Protein AF-0000000066263427 (afdb_homodimer)

Sequence (270 aa):
MATRLLCYTVLCLLGARILNSKVIQTPRYLVKGQGQKAKMRCIPEKGHPVVFWYQQNKNNEFKFLINFQNQEVLQQIDMTEKRFSAECPSNSPCSLEIQSSEAGDSALYLCASSLFGTSDYTFGSGTRLLVIGKAMATRLLCYTVLCLLGARILNSKVIQTPRYLVKGQGQKAKMRCIPEKGHPVVFWYQQNKNNEFKFLINFQNQEVLQQIDMTEKRFSAECPSNSPCSLEIQSSEAGDSALYLCASSLFGTSDYTFGSGTRLLVIGKA

Nearest PDB structures (foldseek):
  4p2q-assembly1_E  TM=9.601E-01  e=2.716E-20  Mus musculus
  3qjf-assembly1_B  TM=9.533E-01  e=6.036E-20  Mus musculus
  7z50-assembly2_F  TM=9.382E-01  e=4.750E-14  Mus musculus
  3vxs-assembly1_E  TM=9.298E-01  e=1.253E-13  Homo sapiens
  1kgc-assembly1_E  TM=9.408E-01  e=4.925E-13  Homo sapiens

Structure (mmCIF, N/CA/C/O backbone):
data_AF-0000000066263427-model_v1
#
loop_
_entity.id
_entity.type
_entity.pdbx_description
1 polymer 'T-cell receptor beta chain V region 3H.25'
#
loop_
_atom_site.group_PDB
_atom_site.id
_atom_site.type_symbol
_atom_site.label_atom_id
_atom_site.label_alt_id
_atom_site.label_comp_id
_atom_site.label_asym_id
_atom_site.label_entity_id
_atom_site.label_seq_id
_atom_site.pdbx_PDB_ins_code
_atom_site.Cartn_x
_atom_site.Cartn_y
_atom_site.Cartn_z
_atom_site.occupancy
_atom_site.B_iso_or_equiv
_atom_site.auth_seq_id
_atom_site.auth_comp_id
_atom_site.auth_asym_id
_atom_site.auth_atom_id
_atom_site.pdbx_PDB_model_num
ATOM 1 N N . MET A 1 1 ? -57.5 -20.609 28.016 1 25.31 1 MET A N 1
ATOM 2 C CA . MET A 1 1 ? -56.156 -20.297 28.484 1 25.31 1 MET A CA 1
ATOM 3 C C . MET A 1 1 ? -55.188 -20.156 27.312 1 25.31 1 MET A C 1
ATOM 5 O O . MET A 1 1 ? -54.938 -21.109 26.578 1 25.31 1 MET A O 1
ATOM 9 N N . ALA A 1 2 ? -55.281 -18.984 26.578 1 29.2 2 ALA A N 1
ATOM 10 C CA . ALA A 1 2 ? -54.594 -18.406 25.422 1 29.2 2 ALA A CA 1
ATOM 11 C C . ALA A 1 2 ? -53.094 -18.297 25.656 1 29.2 2 ALA A C 1
ATOM 13 O O . ALA A 1 2 ? -52.656 -17.547 26.531 1 29.2 2 ALA A O 1
ATOM 14 N N . THR A 1 3 ? -52.469 -19.469 25.75 1 34.97 3 THR A N 1
ATOM 15 C CA . THR A 1 3 ? -51.031 -19.5 25.859 1 34.97 3 THR A CA 1
ATOM 16 C C . THR A 1 3 ? -50.375 -18.641 24.781 1 34.97 3 THR A C 1
ATOM 18 O O . THR A 1 3 ? -50.531 -18.922 23.594 1 34.97 3 THR A O 1
ATOM 21 N N . ARG A 1 4 ? -50.469 -17.328 24.953 1 31.59 4 ARG A N 1
ATOM 22 C CA . ARG A 1 4 ? -49.656 -16.359 24.234 1 31.59 4 ARG A CA 1
ATOM 23 C C . ARG A 1 4 ? -48.188 -16.828 24.188 1 31.59 4 ARG A C 1
ATOM 25 O O . ARG A 1 4 ? -47.562 -17 25.219 1 31.59 4 ARG A O 1
ATOM 32 N N . LEU A 1 5 ? -48 -17.953 23.453 1 31.34 5 LEU A N 1
ATOM 33 C CA . LEU A 1 5 ? -46.594 -18.25 23.109 1 31.34 5 LEU A CA 1
ATOM 34 C C . LEU A 1 5 ? -45.844 -16.969 22.766 1 31.34 5 LEU A C 1
ATOM 36 O O . LEU A 1 5 ? -46.188 -16.281 21.797 1 31.34 5 LEU A O 1
ATOM 40 N N . LEU A 1 6 ? -45.5 -16.188 23.812 1 33.03 6 LEU A N 1
ATOM 41 C CA . LEU A 1 6 ? -44.5 -15.133 23.719 1 33.03 6 LEU A CA 1
ATOM 42 C C . LEU A 1 6 ? -43.312 -15.594 22.875 1 33.03 6 LEU A C 1
ATOM 44 O O . LEU A 1 6 ? -42.594 -16.5 23.266 1 33.03 6 LEU A O 1
ATOM 48 N N . CYS A 1 7 ? -43.594 -15.836 21.578 1 33.81 7 CYS A N 1
ATOM 49 C CA . CYS A 1 7 ? -42.438 -15.977 20.703 1 33.81 7 CYS A CA 1
ATOM 50 C C . CYS A 1 7 ? -41.375 -14.93 21.016 1 33.81 7 CYS A C 1
ATOM 52 O O . CYS A 1 7 ? -41.594 -13.734 20.844 1 33.81 7 CYS A O 1
ATOM 54 N N . TYR A 1 8 ? -40.75 -15.125 22.203 1 33.03 8 TYR A N 1
ATOM 55 C CA . TYR A 1 8 ? -39.531 -14.367 22.453 1 33.03 8 TYR A CA 1
ATOM 56 C C . TYR A 1 8 ? -38.688 -14.289 21.188 1 33.03 8 TYR A C 1
ATOM 58 O O . TYR A 1 8 ? -38.188 -15.305 20.703 1 33.03 8 TYR A O 1
ATOM 66 N N . THR A 1 9 ? -39.188 -13.516 20.156 1 36.09 9 THR A N 1
ATOM 67 C CA . THR A 1 9 ? -38.281 -13.109 19.109 1 36.09 9 THR A CA 1
ATOM 68 C C . THR A 1 9 ? -36.875 -12.805 19.672 1 36.09 9 THR A C 1
ATOM 70 O O . THR A 1 9 ? -36.719 -11.875 20.469 1 36.09 9 THR A O 1
ATOM 73 N N . VAL A 1 10 ? -36.25 -13.867 20.203 1 36.12 10 VAL A N 1
ATOM 74 C CA . VAL A 1 10 ? -34.844 -13.656 20.422 1 36.12 10 VAL A CA 1
ATOM 75 C C . VAL A 1 10 ? -34.25 -12.906 19.234 1 36.12 10 VAL A C 1
ATOM 77 O O . VAL A 1 10 ? -34.219 -13.414 18.109 1 36.12 10 VAL A O 1
ATOM 80 N N . LEU A 1 11 ? -34.625 -11.586 19.141 1 34.16 11 LEU A N 1
ATOM 81 C CA . LEU A 1 11 ? -33.781 -10.711 18.328 1 34.16 11 LEU A CA 1
ATOM 82 C C . LEU A 1 11 ? -32.312 -11.055 18.484 1 34.16 11 LEU A C 1
ATOM 84 O O . LEU A 1 11 ? -31.703 -10.758 19.516 1 34.16 11 LEU A O 1
ATOM 88 N N . CYS A 1 12 ? -32.062 -12.414 18.281 1 35.44 12 CYS A N 1
ATOM 89 C CA . CYS A 1 12 ? -30.609 -12.602 18.156 1 35.44 12 CYS A CA 1
ATOM 90 C C . CYS A 1 12 ? -29.984 -11.461 17.359 1 35.44 12 CYS A C 1
ATOM 92 O O . CYS A 1 12 ? -30.234 -11.312 16.172 1 35.44 12 CYS A O 1
ATOM 94 N N . LEU A 1 13 ? -30.094 -10.219 17.922 1 34.34 13 LEU A N 1
ATOM 95 C CA . LEU A 1 13 ? -29.172 -9.203 17.438 1 34.34 13 LEU A CA 1
ATOM 96 C C . LEU A 1 13 ? -27.812 -9.812 17.109 1 34.34 13 LEU A C 1
ATOM 98 O O . LEU A 1 13 ? -27 -10.055 18 1 34.34 13 LEU A O 1
ATOM 102 N N . LEU A 1 14 ? -27.844 -11.078 16.484 1 35.94 14 LEU A N 1
ATOM 103 C CA . LEU A 1 14 ? -26.516 -11.242 15.922 1 35.94 14 LEU A CA 1
ATOM 104 C C . LEU A 1 14 ? -26 -9.914 15.367 1 35.94 14 LEU A C 1
ATOM 106 O O . LEU A 1 14 ? -26.422 -9.492 14.281 1 35.94 14 LEU A O 1
ATOM 110 N N . GLY A 1 15 ? -26.141 -8.844 16.125 1 35.78 15 GLY A N 1
ATOM 111 C CA . GLY A 1 15 ? -25.219 -7.797 15.695 1 35.78 15 GLY A CA 1
ATOM 112 C C . GLY A 1 15 ? -23.953 -8.336 15.078 1 35.78 15 GLY A C 1
ATOM 113 O O . GLY A 1 15 ? -23.141 -8.961 15.766 1 35.78 15 GLY A O 1
ATOM 114 N N . ALA A 1 16 ? -24 -9.133 14.031 1 35.31 16 ALA A N 1
ATOM 115 C CA . ALA A 1 16 ? -22.766 -9.289 13.266 1 35.31 16 ALA A CA 1
ATOM 116 C C . ALA A 1 16 ? -21.844 -8.086 13.438 1 35.31 16 ALA A C 1
ATOM 118 O O . ALA A 1 16 ? -22.203 -6.965 13.062 1 35.31 16 ALA A O 1
ATOM 119 N N . ARG A 1 17 ? -21.297 -7.824 14.594 1 35.59 17 ARG A N 1
ATOM 120 C CA . ARG A 1 17 ? -20.078 -7.039 14.508 1 35.59 17 ARG A CA 1
ATOM 121 C C . ARG A 1 17 ? -19.422 -7.18 13.141 1 35.59 17 ARG A C 1
ATOM 123 O O . ARG A 1 17 ? -18.906 -8.242 12.797 1 35.59 17 ARG A O 1
ATOM 130 N N . ILE A 1 18 ? -20.031 -6.973 12.102 1 39.81 18 ILE A N 1
ATOM 131 C CA . ILE A 1 18 ? -19.188 -6.703 10.93 1 39.81 18 ILE A CA 1
ATOM 132 C C . ILE A 1 18 ? -17.844 -6.172 11.383 1 39.81 18 ILE A C 1
ATOM 134 O O . ILE A 1 18 ? -17.719 -5.016 11.797 1 39.81 18 ILE A O 1
ATOM 138 N N . LEU A 1 19 ? -17.172 -6.695 12.352 1 43.53 19 LEU A N 1
ATOM 139 C CA . LEU A 1 19 ? -15.766 -6.441 12.633 1 43.53 19 LEU A CA 1
ATOM 140 C C . LEU A 1 19 ? -15.016 -6.074 11.359 1 43.53 19 LEU A C 1
ATOM 142 O O . LEU A 1 19 ? -14.609 -6.957 10.602 1 43.53 19 LEU A O 1
ATOM 146 N N . ASN A 1 20 ? -15.586 -5.27 10.555 1 49.28 20 ASN A N 1
ATOM 147 C CA . ASN A 1 20 ? -14.859 -4.789 9.383 1 49.28 20 ASN A CA 1
ATOM 148 C C . ASN A 1 20 ? -13.422 -4.422 9.727 1 49.28 20 ASN A C 1
ATOM 150 O O . ASN A 1 20 ? -13.18 -3.545 10.555 1 49.28 20 ASN A O 1
ATOM 154 N N . SER A 1 21 ? -12.492 -5.367 9.789 1 62.88 21 SER A N 1
ATOM 155 C CA . SER A 1 21 ? -11.062 -5.047 9.812 1 62.88 21 SER A CA 1
ATOM 156 C C . SER A 1 21 ? -10.758 -3.834 8.945 1 62.88 21 SER A C 1
ATOM 158 O O . SER A 1 21 ? -10.797 -3.914 7.719 1 62.88 21 SER A O 1
ATOM 160 N N . LYS A 1 22 ? -10.75 -2.68 9.586 1 84.12 22 LYS A N 1
ATOM 161 C CA . LYS A 1 22 ? -10.562 -1.496 8.75 1 84.12 22 LYS A CA 1
ATOM 162 C C . LYS A 1 22 ? -9.57 -0.526 9.383 1 84.12 22 LYS A C 1
ATOM 164 O O . LYS A 1 22 ? -9.57 -0.347 10.602 1 84.12 22 LYS A O 1
ATOM 169 N N . VAL A 1 23 ? -8.609 -0.16 8.68 1 94.12 23 VAL A N 1
ATOM 170 C CA . VAL A 1 23 ? -7.789 1.012 8.977 1 94.12 23 VAL A CA 1
ATOM 171 C C . VAL A 1 23 ? -8.508 2.275 8.516 1 94.12 23 VAL A C 1
ATOM 173 O O . VAL A 1 23 ? -8.992 2.344 7.379 1 94.12 23 VAL A O 1
ATOM 176 N N . ILE A 1 24 ? -8.633 3.24 9.477 1 94.69 24 ILE A N 1
ATOM 177 C CA . ILE A 1 24 ? -9.258 4.504 9.109 1 94.69 24 ILE A CA 1
ATOM 178 C C . ILE A 1 24 ? -8.203 5.598 9.008 1 94.69 24 ILE A C 1
ATOM 180 O O . ILE A 1 24 ? -7.484 5.871 9.969 1 94.69 24 ILE A O 1
ATOM 184 N N . GLN A 1 25 ? -8.109 6.195 7.848 1 94.94 25 GLN A N 1
ATOM 185 C CA . GLN A 1 25 ? -7.152 7.277 7.625 1 94.94 25 GLN A CA 1
ATOM 186 C C . GLN A 1 25 ? -7.863 8.57 7.227 1 94.94 25 GLN A C 1
ATOM 188 O O . GLN A 1 25 ? -8.75 8.555 6.367 1 94.94 25 GLN A O 1
ATOM 193 N N . THR A 1 26 ? -7.461 9.711 7.949 1 96.56 26 THR A N 1
ATOM 194 C CA . THR A 1 26 ? -8.094 11 7.707 1 96.56 26 THR A CA 1
ATOM 195 C C . THR A 1 26 ? -7.059 12.125 7.691 1 96.56 26 THR A C 1
ATOM 197 O O . THR A 1 26 ? -6.027 12.031 8.359 1 96.56 26 THR A O 1
ATOM 200 N N . PRO A 1 27 ? -7.352 13.258 7.031 1 97.12 27 PRO A N 1
ATOM 201 C CA . PRO A 1 27 ? -8.398 13.375 6.016 1 97.12 27 PRO A CA 1
ATOM 202 C C . PRO A 1 27 ? -8.039 12.672 4.711 1 97.12 27 PRO A C 1
ATOM 204 O O . PRO A 1 27 ? -6.914 12.188 4.555 1 97.12 27 PRO A O 1
ATOM 207 N N . ARG A 1 28 ? -8.953 12.57 3.836 1 93.56 28 ARG A N 1
ATOM 208 C CA . ARG A 1 28 ? -8.703 11.992 2.52 1 93.56 28 ARG A CA 1
ATOM 209 C C . ARG A 1 28 ? -7.922 12.961 1.636 1 93.56 28 ARG A C 1
ATOM 211 O O . ARG A 1 28 ? -7.105 12.547 0.816 1 93.56 28 ARG A O 1
ATOM 218 N N . TYR A 1 29 ? -8.25 14.266 1.803 1 95.38 29 TYR A N 1
ATOM 219 C CA . TYR A 1 29 ? -7.605 15.305 1.013 1 95.38 29 TYR A CA 1
ATOM 220 C C . TYR A 1 29 ? -7.117 16.438 1.903 1 95.38 29 TYR A C 1
ATOM 222 O O . TYR A 1 29 ? -7.809 16.844 2.842 1 95.38 29 TYR A O 1
ATOM 230 N N . LEU A 1 30 ? -5.98 16.938 1.625 1 97.31 30 LEU A N 1
ATOM 231 C CA . LEU A 1 30 ? -5.352 18.047 2.324 1 97.31 30 LEU A CA 1
ATOM 232 C C . LEU A 1 30 ? -4.695 19.016 1.336 1 97.31 30 LEU A C 1
ATOM 234 O O . LEU A 1 30 ? -3.924 18.594 0.471 1 97.31 30 LEU A O 1
ATOM 238 N N . VAL A 1 31 ? -5.023 20.297 1.35 1 97.94 31 VAL A N 1
ATOM 239 C CA . VAL A 1 31 ? -4.363 21.344 0.58 1 97.94 31 VAL A CA 1
ATOM 240 C C . VAL A 1 31 ? -3.652 22.312 1.525 1 97.94 31 VAL A C 1
ATOM 242 O O . VAL A 1 31 ? -4.273 22.875 2.432 1 97.94 31 VAL A O 1
ATOM 245 N N . LYS A 1 32 ? -2.395 22.453 1.329 1 98.44 32 LYS A N 1
ATOM 246 C CA . LYS A 1 32 ? -1.605 23.328 2.186 1 98.44 32 LYS A CA 1
ATOM 247 C C . LYS A 1 32 ? -0.729 24.266 1.354 1 98.44 32 LYS A C 1
ATOM 249 O O . LYS A 1 32 ? -0.322 23.922 0.243 1 98.44 32 LYS A O 1
ATOM 254 N N . GLY A 1 33 ? -0.471 25.438 1.901 1 97.88 33 GLY A N 1
ATOM 255 C CA . GLY A 1 33 ? 0.55 26.312 1.342 1 97.88 33 GLY A CA 1
ATOM 256 C C . GLY A 1 33 ? 1.956 25.922 1.764 1 97.88 33 GLY A C 1
ATOM 257 O O . GLY A 1 33 ? 2.146 25.281 2.797 1 97.88 33 GLY A O 1
ATOM 258 N N . GLN A 1 34 ? 2.908 26.375 0.904 1 97.88 34 GLN A N 1
ATOM 259 C CA . GLN A 1 34 ? 4.297 26.188 1.315 1 97.88 34 GLN A CA 1
ATOM 260 C C . GLN A 1 34 ? 4.551 26.797 2.689 1 97.88 34 GLN A C 1
ATOM 262 O O . GLN A 1 34 ? 4.094 27.906 2.977 1 97.88 34 GLN A O 1
ATOM 267 N N . GLY A 1 35 ? 5.215 25.984 3.553 1 97.69 35 GLY A N 1
ATOM 268 C CA . GLY A 1 35 ? 5.551 26.469 4.883 1 97.69 35 GLY A CA 1
ATOM 269 C C . GLY A 1 35 ? 4.516 26.094 5.93 1 97.69 35 GLY A C 1
ATOM 270 O O . GLY A 1 35 ? 4.785 26.172 7.129 1 97.69 35 GLY A O 1
ATOM 271 N N . GLN A 1 36 ? 3.391 25.719 5.508 1 98.19 36 GLN A N 1
ATOM 272 C CA . GLN A 1 36 ? 2.316 25.391 6.441 1 98.19 36 GLN A CA 1
ATOM 273 C C . GLN A 1 36 ? 2.432 23.938 6.926 1 98.19 36 GLN A C 1
ATOM 275 O O . GLN A 1 36 ? 2.92 23.078 6.199 1 98.19 36 GLN A O 1
ATOM 280 N N . LYS A 1 37 ? 1.9 23.781 8.047 1 98.5 37 LYS A N 1
ATOM 281 C CA . LYS A 1 37 ? 1.894 22.453 8.648 1 98.5 37 LYS A CA 1
ATOM 282 C C . LYS A 1 37 ? 0.825 21.562 8.008 1 98.5 37 LYS A C 1
ATOM 284 O O . LYS A 1 37 ? -0.287 22.016 7.738 1 98.5 37 LYS A O 1
ATOM 289 N N . ALA A 1 38 ? 1.133 20.391 7.805 1 98.75 38 ALA A N 1
ATOM 290 C CA . ALA A 1 38 ? 0.184 19.375 7.352 1 98.75 38 ALA A CA 1
ATOM 291 C C . ALA A 1 38 ? 0.145 18.188 8.312 1 98.75 38 ALA A C 1
ATOM 293 O O . ALA A 1 38 ? 1.191 17.688 8.742 1 98.75 38 ALA A O 1
ATOM 294 N N . LYS A 1 39 ? -1.049 17.734 8.641 1 98.81 39 LYS A N 1
ATOM 295 C CA . LYS A 1 39 ? -1.199 16.641 9.586 1 98.81 39 LYS A CA 1
ATOM 296 C C . LYS A 1 39 ? -2.236 15.633 9.094 1 98.81 39 LYS A C 1
ATOM 298 O O . LYS A 1 39 ? -3.295 16.016 8.594 1 98.81 39 LYS A O 1
ATOM 303 N N . MET A 1 40 ? -1.989 14.375 9.219 1 98.62 40 MET A N 1
ATOM 304 C CA . MET A 1 40 ? -2.9 13.281 8.891 1 98.62 40 MET A CA 1
ATOM 305 C C . MET A 1 40 ? -2.912 12.234 10 1 98.62 40 MET A C 1
ATOM 307 O O . MET A 1 40 ? -1.962 12.133 10.781 1 98.62 40 MET A O 1
ATOM 311 N N . ARG A 1 41 ? -3.979 11.516 10.047 1 98.56 41 ARG A N 1
ATOM 312 C CA . ARG A 1 41 ? -4.207 10.609 11.172 1 98.56 41 ARG A CA 1
ATOM 313 C C . ARG A 1 41 ? -4.562 9.211 10.688 1 98.56 41 ARG A C 1
ATOM 315 O O . ARG A 1 41 ? -5.066 9.047 9.57 1 98.56 41 ARG A O 1
ATOM 322 N N . CYS A 1 42 ? -4.312 8.281 11.539 1 98 42 CYS A N 1
ATOM 323 C CA . CYS A 1 42 ? -4.555 6.875 11.242 1 98 42 CYS A CA 1
ATOM 324 C C . CYS A 1 42 ? -5.02 6.121 12.477 1 98 42 CYS A C 1
ATOM 326 O O . CYS A 1 42 ? -4.367 6.18 13.523 1 98 42 CYS A O 1
ATOM 328 N N . ILE A 1 43 ? -6.148 5.48 12.414 1 97.06 43 ILE A N 1
ATOM 329 C CA . ILE A 1 43 ? -6.602 4.527 13.422 1 97.06 43 ILE A CA 1
ATOM 330 C C . ILE A 1 43 ? -6.375 3.104 12.922 1 97.06 43 ILE A C 1
ATOM 332 O O . ILE A 1 43 ? -7.078 2.633 12.023 1 97.06 43 ILE A O 1
ATOM 336 N N . PRO A 1 44 ? -5.418 2.461 13.484 1 96.19 44 PRO A N 1
ATOM 337 C CA . PRO A 1 44 ? -5.105 1.112 13.008 1 96.19 44 PRO A CA 1
ATOM 338 C C . PRO A 1 44 ? -6.227 0.113 13.289 1 96.19 44 PRO A C 1
ATOM 340 O O . PRO A 1 44 ? -7.137 0.402 14.07 1 96.19 44 PRO A O 1
ATOM 343 N N . GLU A 1 45 ? -6.152 -0.992 12.539 1 93.94 45 GLU A N 1
ATOM 344 C CA . GLU A 1 45 ? -7.07 -2.088 12.836 1 93.94 45 GLU A CA 1
ATOM 345 C C . GLU A 1 45 ? -6.938 -2.537 14.289 1 93.94 45 GLU A C 1
ATOM 347 O O . GLU A 1 45 ? -5.824 -2.652 14.812 1 93.94 45 GLU A O 1
ATOM 352 N N . LYS A 1 46 ? -8.086 -2.787 14.898 1 91.88 46 LYS A N 1
ATOM 353 C CA . LYS A 1 46 ? -8.078 -3.209 16.297 1 91.88 46 LYS A CA 1
ATOM 354 C C . LYS A 1 46 ? -7.195 -4.438 16.5 1 91.88 46 LYS A C 1
ATOM 356 O O . LYS A 1 46 ? -7.293 -5.406 15.742 1 91.88 46 LYS A O 1
ATOM 361 N N . GLY A 1 47 ? -6.379 -4.363 17.516 1 90.88 47 GLY A N 1
ATOM 362 C CA . GLY A 1 47 ? -5.527 -5.488 17.859 1 90.88 47 GLY A CA 1
ATOM 363 C C . GLY A 1 47 ? -4.203 -5.488 17.125 1 90.88 47 GLY A C 1
ATOM 364 O O . GLY A 1 47 ? -3.305 -6.27 17.453 1 90.88 47 GLY A O 1
ATOM 365 N N . HIS A 1 48 ? -4.035 -4.695 16.141 1 94.38 48 HIS A N 1
ATOM 366 C CA . HIS A 1 48 ? -2.771 -4.617 15.422 1 94.38 48 HIS A CA 1
ATOM 367 C C . HIS A 1 48 ? -1.751 -3.781 16.188 1 94.38 48 HIS A C 1
ATOM 369 O O . HIS A 1 48 ? -1.952 -2.582 16.391 1 94.38 48 HIS A O 1
ATOM 375 N N . PRO A 1 49 ? -0.654 -4.336 16.562 1 94.56 49 PRO A N 1
ATOM 376 C CA . PRO A 1 49 ? 0.33 -3.576 17.328 1 94.56 49 PRO A CA 1
ATOM 377 C C . PRO A 1 49 ? 1.319 -2.818 16.453 1 94.56 49 PRO A C 1
ATOM 379 O O . PRO A 1 49 ? 2.084 -1.986 16.953 1 94.56 49 PRO A O 1
ATOM 382 N N . VAL A 1 50 ? 1.369 -3.113 15.188 1 96.5 50 VAL A N 1
ATOM 383 C CA . VAL A 1 50 ? 2.35 -2.486 14.305 1 96.5 50 VAL A CA 1
ATOM 384 C C . VAL A 1 50 ? 1.642 -1.544 13.336 1 96.5 50 VAL A C 1
ATOM 386 O O . VAL A 1 50 ? 0.611 -1.897 12.758 1 96.5 50 VAL A O 1
ATOM 389 N N . VAL A 1 51 ? 2.172 -0.313 13.172 1 97.56 51 VAL A N 1
ATOM 390 C CA . VAL A 1 51 ? 1.631 0.69 12.258 1 97.56 51 VAL A CA 1
ATOM 391 C C . VAL A 1 51 ? 2.742 1.229 11.359 1 97.56 51 VAL A C 1
ATOM 393 O O . VAL A 1 51 ? 3.857 1.479 11.828 1 97.56 51 VAL A O 1
ATOM 396 N N . PHE A 1 52 ? 2.445 1.422 10.109 1 97.69 52 PHE A N 1
ATOM 397 C CA . PHE A 1 52 ? 3.393 1.919 9.117 1 97.69 52 PHE A CA 1
ATOM 398 C C . PHE A 1 52 ? 2.871 3.191 8.461 1 97.69 52 PHE A C 1
ATOM 400 O O . PHE A 1 52 ? 1.663 3.352 8.273 1 97.69 52 PHE A O 1
ATOM 407 N N . TRP A 1 53 ? 3.797 4.082 8.039 1 98.69 53 TRP A N 1
ATOM 408 C CA . TRP A 1 53 ? 3.498 5.203 7.156 1 98.69 53 TRP A CA 1
ATOM 409 C C . TRP A 1 53 ? 4.344 5.141 5.891 1 98.69 53 TRP A C 1
ATOM 411 O O . TRP A 1 53 ? 5.539 4.84 5.949 1 98.69 53 TRP A O 1
ATOM 421 N N . TYR A 1 54 ? 3.709 5.453 4.832 1 98.31 54 TYR A N 1
ATOM 422 C CA . TYR A 1 54 ? 4.336 5.434 3.516 1 98.31 54 TYR A CA 1
ATOM 423 C C . TYR A 1 54 ? 4.043 6.719 2.752 1 98.31 54 TYR A C 1
ATOM 425 O O . TYR A 1 54 ? 3.008 7.352 2.965 1 98.31 54 TYR A O 1
ATOM 433 N N . GLN A 1 55 ? 4.941 7.086 1.849 1 98.56 55 GLN A N 1
ATOM 434 C CA . GLN A 1 55 ? 4.773 8.203 0.921 1 98.56 55 GLN A CA 1
ATOM 435 C C . GLN A 1 55 ? 4.902 7.734 -0.526 1 98.56 55 GLN A C 1
ATOM 437 O O . GLN A 1 55 ? 5.867 7.055 -0.882 1 98.56 55 GLN A O 1
ATOM 442 N N . GLN A 1 56 ? 3.926 8.062 -1.332 1 96.81 56 GLN A N 1
ATOM 443 C CA . GLN A 1 56 ? 4.008 7.719 -2.748 1 96.81 56 GLN A CA 1
ATOM 444 C C . GLN A 1 56 ? 4.977 8.641 -3.48 1 96.81 56 GLN A C 1
ATOM 446 O O . GLN A 1 56 ? 4.984 9.852 -3.252 1 96.81 56 GLN A O 1
ATOM 451 N N . ASN A 1 57 ? 5.812 8.109 -4.348 1 95.38 57 ASN A N 1
ATOM 452 C CA . ASN A 1 57 ? 6.703 8.953 -5.141 1 95.38 57 ASN A CA 1
ATOM 453 C C . ASN A 1 57 ? 6.211 9.086 -6.578 1 95.38 57 ASN A C 1
ATOM 455 O O . ASN A 1 57 ? 5.129 8.609 -6.918 1 95.38 57 ASN A O 1
ATOM 459 N N . LYS A 1 58 ? 6.941 9.766 -7.477 1 92.19 58 LYS A N 1
ATOM 460 C CA . LYS A 1 58 ? 6.547 10.086 -8.844 1 92.19 58 LYS A CA 1
ATOM 461 C C . LYS A 1 58 ? 6.457 8.828 -9.703 1 92.19 58 LYS A C 1
ATOM 463 O O . LYS A 1 58 ? 5.816 8.836 -10.758 1 92.19 58 LYS A O 1
ATOM 468 N N . ASN A 1 59 ? 7.145 7.75 -9.258 1 93.31 59 ASN A N 1
ATOM 469 C CA . ASN A 1 59 ? 7.125 6.492 -9.992 1 93.31 59 ASN A CA 1
ATOM 470 C C . ASN A 1 59 ? 6.02 5.566 -9.492 1 93.31 59 ASN A C 1
ATOM 472 O O . ASN A 1 59 ? 6.062 4.359 -9.734 1 93.31 59 ASN A O 1
ATOM 476 N N . ASN A 1 60 ? 5.082 6.098 -8.703 1 92.75 60 ASN A N 1
ATOM 477 C CA . ASN A 1 60 ? 3.939 5.379 -8.156 1 92.75 60 ASN A CA 1
ATOM 478 C C . ASN A 1 60 ? 4.375 4.348 -7.113 1 92.75 60 ASN A C 1
ATOM 480 O O . ASN A 1 60 ? 3.662 3.377 -6.859 1 92.75 60 ASN A O 1
ATOM 484 N N . GLU A 1 61 ? 5.574 4.488 -6.582 1 97.25 61 GLU A N 1
ATOM 485 C CA . GLU A 1 61 ? 6.039 3.609 -5.512 1 97.25 61 GLU A CA 1
ATOM 486 C C . GLU A 1 61 ? 5.664 4.164 -4.141 1 97.25 61 GLU A C 1
ATOM 488 O O . GLU A 1 61 ? 5.492 5.375 -3.98 1 97.25 61 GLU A O 1
ATOM 493 N N . PHE A 1 62 ? 5.531 3.289 -3.215 1 97.75 62 PHE A N 1
ATOM 494 C CA . PHE A 1 62 ? 5.328 3.725 -1.84 1 97.75 62 PHE A CA 1
ATOM 495 C C . PHE A 1 62 ? 6.605 3.566 -1.024 1 97.75 62 PHE A C 1
ATOM 497 O O . PHE A 1 62 ? 6.996 2.447 -0.686 1 97.75 62 PHE A O 1
ATOM 504 N N . LYS A 1 63 ? 7.168 4.719 -0.639 1 98.44 63 LYS A N 1
ATOM 505 C CA . LYS A 1 63 ? 8.398 4.758 0.153 1 98.44 63 LYS A CA 1
ATOM 506 C C . LYS A 1 63 ? 8.086 4.676 1.646 1 98.44 63 LYS A C 1
ATOM 508 O O . LYS A 1 63 ? 7.137 5.301 2.123 1 98.44 63 LYS A O 1
ATOM 513 N N . PHE A 1 64 ? 8.922 3.898 2.285 1 98.31 64 PHE A N 1
ATOM 514 C CA . PHE A 1 64 ? 8.797 3.738 3.729 1 98.31 64 PHE A CA 1
ATOM 515 C C . PHE A 1 64 ? 9.234 5.008 4.453 1 98.31 64 PHE A C 1
ATOM 517 O O . PHE A 1 64 ? 10.258 5.602 4.113 1 98.31 64 PHE A O 1
ATOM 524 N N . LEU A 1 65 ? 8.438 5.422 5.488 1 98.75 65 LEU A N 1
ATOM 525 C CA . LEU A 1 65 ? 8.805 6.582 6.293 1 98.75 65 LEU A CA 1
ATOM 526 C C . LEU A 1 65 ? 9.133 6.176 7.723 1 98.75 65 LEU A C 1
ATOM 528 O O . LEU A 1 65 ? 10.219 6.465 8.227 1 98.75 65 LEU A O 1
ATOM 532 N N . ILE A 1 66 ? 8.242 5.43 8.352 1 98.69 66 ILE A N 1
ATOM 533 C CA . ILE A 1 66 ? 8.359 5.113 9.773 1 98.69 66 ILE A CA 1
ATOM 534 C C . ILE A 1 66 ? 7.391 3.988 10.133 1 98.69 66 ILE A C 1
ATOM 536 O O . ILE A 1 66 ? 6.34 3.84 9.5 1 98.69 66 ILE A O 1
ATOM 540 N N . ASN A 1 67 ? 7.719 3.213 11.094 1 97.56 67 ASN A N 1
ATOM 541 C CA . ASN A 1 67 ? 6.738 2.303 11.68 1 97.56 67 ASN A CA 1
ATOM 542 C C . ASN A 1 67 ? 6.844 2.273 13.203 1 97.56 67 ASN A C 1
ATOM 544 O O . ASN A 1 67 ? 7.871 2.658 13.766 1 97.56 67 ASN A O 1
ATOM 548 N N . PHE A 1 68 ? 5.746 1.904 13.805 1 97.94 68 PHE A N 1
ATOM 549 C CA . PHE A 1 68 ? 5.59 1.789 15.25 1 97.94 68 PHE A CA 1
ATOM 550 C C . PHE A 1 68 ? 5.273 0.352 15.648 1 97.94 68 PHE A C 1
ATOM 552 O O . PHE A 1 68 ? 4.629 -0.379 14.898 1 97.94 68 PHE A O 1
ATOM 559 N N . GLN A 1 69 ? 5.734 -0.047 16.766 1 96.12 69 GLN A N 1
ATOM 560 C CA . GLN A 1 69 ? 5.32 -1.263 17.453 1 96.12 69 GLN A CA 1
ATOM 561 C C . GLN A 1 69 ? 4.922 -0.967 18.891 1 96.12 69 GLN A C 1
ATOM 563 O O . GLN A 1 69 ? 5.727 -0.44 19.672 1 96.12 69 GLN A O 1
ATOM 568 N N . ASN A 1 70 ? 3.701 -1.305 19.234 1 95 70 ASN A N 1
ATOM 569 C CA . ASN A 1 70 ? 3.203 -0.964 20.562 1 95 70 ASN A CA 1
ATOM 570 C C . ASN A 1 70 ? 3.477 0.497 20.906 1 95 70 ASN A C 1
ATOM 572 O O . ASN A 1 70 ? 4.035 0.795 21.969 1 95 70 ASN A O 1
ATOM 576 N N . GLN A 1 71 ? 3.232 1.408 19.938 1 94.75 71 GLN A N 1
ATOM 577 C CA . GLN A 1 71 ? 3.24 2.857 20.094 1 94.75 71 GLN A CA 1
ATOM 578 C C . GLN A 1 71 ? 4.664 3.402 20.125 1 94.75 71 GLN A C 1
ATOM 580 O O . GLN A 1 71 ? 4.875 4.609 20.266 1 94.75 71 GLN A O 1
ATOM 585 N N . GLU A 1 72 ? 5.668 2.512 19.984 1 97.12 72 GLU A N 1
ATOM 586 C CA . GLU A 1 72 ? 7.07 2.928 19.969 1 97.12 72 GLU A CA 1
ATOM 587 C C . GLU A 1 72 ? 7.637 2.848 18.547 1 97.12 72 GLU A C 1
ATOM 589 O O . GLU A 1 72 ? 7.336 1.913 17.797 1 97.12 72 GLU A O 1
ATOM 594 N N . VAL A 1 73 ? 8.523 3.752 18.312 1 97.88 73 VAL A N 1
ATOM 595 C CA . VAL A 1 73 ? 9.141 3.756 17 1 97.88 73 VAL A CA 1
ATOM 596 C C . VAL A 1 73 ? 10.016 2.516 16.828 1 97.88 73 VAL A C 1
ATOM 598 O O . VAL A 1 73 ? 10.852 2.213 17.688 1 97.88 73 VAL A O 1
ATOM 601 N N . LEU A 1 74 ? 9.82 1.81 15.812 1 96.31 74 LEU A N 1
ATOM 602 C CA . LEU A 1 74 ? 10.648 0.651 15.492 1 96.31 74 LEU A CA 1
ATOM 603 C C . LEU A 1 74 ? 11.727 1.018 14.477 1 96.31 74 LEU A C 1
ATOM 605 O O . LEU A 1 74 ? 12.906 0.718 14.68 1 96.31 74 LEU A O 1
ATOM 609 N N . GLN A 1 75 ? 11.43 1.53 13.375 1 97.12 75 GLN A N 1
ATOM 610 C CA . GLN A 1 75 ? 12.312 1.998 12.312 1 97.12 75 GLN A CA 1
ATOM 611 C C . GLN A 1 75 ? 11.797 3.295 11.695 1 97.12 75 GLN A C 1
ATOM 613 O O . GLN A 1 75 ? 10.586 3.525 11.648 1 97.12 75 GLN A O 1
ATOM 618 N N . GLN A 1 76 ? 12.703 4.141 11.266 1 98 76 GLN A N 1
ATOM 619 C CA . GLN A 1 76 ? 12.32 5.367 10.57 1 98 76 GLN A CA 1
ATOM 620 C C . GLN A 1 76 ? 13.461 5.879 9.695 1 98 76 GLN A C 1
ATOM 622 O O . GLN A 1 76 ? 14.633 5.598 9.969 1 98 76 GLN A O 1
ATOM 627 N N . ILE A 1 77 ? 13.094 6.625 8.711 1 97.31 77 ILE A N 1
ATOM 628 C CA . ILE A 1 77 ? 14.094 7.359 7.941 1 97.31 77 ILE A CA 1
ATOM 629 C C . ILE A 1 77 ? 14.547 8.586 8.719 1 97.31 77 ILE A C 1
ATOM 631 O O . ILE A 1 77 ? 14.227 8.734 9.906 1 97.31 77 ILE A O 1
ATOM 635 N N . ASP A 1 78 ? 15.383 9.43 8.094 1 97.06 78 ASP A N 1
ATOM 636 C CA . ASP A 1 78 ? 15.727 10.703 8.719 1 97.06 78 ASP A CA 1
ATOM 637 C C . ASP A 1 78 ? 14.562 11.688 8.641 1 97.06 78 ASP A C 1
ATOM 639 O O . ASP A 1 78 ? 14.492 12.508 7.719 1 97.06 78 ASP A O 1
ATOM 643 N N . MET A 1 79 ? 13.742 11.68 9.586 1 96.69 79 MET A N 1
ATOM 644 C CA . MET A 1 79 ? 12.508 12.453 9.641 1 96.69 79 MET A CA 1
ATOM 645 C C . MET A 1 79 ? 12.805 13.945 9.742 1 96.69 79 MET A C 1
ATOM 647 O O . MET A 1 79 ? 12.062 14.766 9.203 1 96.69 79 MET A O 1
ATOM 651 N N . THR A 1 80 ? 13.844 14.242 10.453 1 95.81 80 THR A N 1
ATOM 652 C CA . THR A 1 80 ? 14.195 15.641 10.648 1 95.81 80 THR A CA 1
ATOM 653 C C . THR A 1 80 ? 14.578 16.297 9.328 1 95.81 80 THR A C 1
ATOM 655 O O . THR A 1 80 ? 14.148 17.406 9.023 1 95.81 80 THR A O 1
ATOM 658 N N . GLU A 1 81 ? 15.383 15.555 8.516 1 95.69 81 GLU A N 1
ATOM 659 C CA . GLU A 1 81 ? 15.797 16.062 7.207 1 95.69 81 GLU A CA 1
ATOM 660 C C . GLU A 1 81 ? 14.586 16.359 6.324 1 95.69 81 GLU A C 1
ATOM 662 O O . GLU A 1 81 ? 14.602 17.312 5.539 1 95.69 81 GLU A O 1
ATOM 667 N N . LYS A 1 82 ? 13.586 15.68 6.547 1 96.75 82 LYS A N 1
ATOM 668 C CA . LYS A 1 82 ? 12.391 15.805 5.723 1 96.75 82 LYS A CA 1
ATOM 669 C C . LYS A 1 82 ? 11.375 16.734 6.367 1 96.75 82 LYS A C 1
ATOM 671 O O . LYS A 1 82 ? 10.32 17.016 5.785 1 96.75 82 LYS A O 1
ATOM 676 N N . ARG A 1 83 ? 11.602 17.141 7.605 1 98.56 83 ARG A N 1
ATOM 677 C CA . ARG A 1 83 ? 10.703 18 8.367 1 98.56 83 ARG A CA 1
ATOM 678 C C . ARG A 1 83 ? 9.461 17.25 8.812 1 98.56 83 ARG A C 1
ATOM 680 O O . ARG A 1 83 ? 8.383 17.828 8.922 1 98.56 83 ARG A O 1
ATOM 687 N N . PHE A 1 84 ? 9.57 15.977 8.922 1 98.75 84 PHE A N 1
ATOM 688 C CA . PHE A 1 84 ? 8.461 15.125 9.328 1 98.75 84 PHE A CA 1
ATOM 689 C C . PHE A 1 84 ? 8.555 14.781 10.805 1 98.75 84 PHE A C 1
ATOM 691 O O . PHE A 1 84 ? 9.648 14.711 11.367 1 98.75 84 PHE A O 1
ATOM 698 N N . SER A 1 85 ? 7.406 14.57 11.43 1 98.5 85 SER A N 1
ATOM 699 C CA . SER A 1 85 ? 7.27 13.945 12.742 1 98.5 85 SER A CA 1
ATOM 700 C C . SER A 1 85 ? 6.062 13.016 12.789 1 98.5 85 SER A C 1
ATOM 702 O O . SER A 1 85 ? 5.105 13.195 12.031 1 98.5 85 SER A O 1
ATOM 704 N N . ALA A 1 86 ? 6.191 12.016 13.578 1 98.62 86 ALA A N 1
ATOM 705 C CA . ALA A 1 86 ? 5.082 11.07 13.703 1 98.62 86 ALA A CA 1
ATOM 706 C C . ALA A 1 86 ? 4.957 10.562 15.141 1 98.62 86 ALA A C 1
ATOM 708 O O . ALA A 1 86 ? 5.949 10.492 15.867 1 98.62 86 ALA A O 1
ATOM 709 N N . GLU A 1 87 ? 3.754 10.242 15.531 1 98.12 87 GLU A N 1
ATOM 710 C CA . GLU A 1 87 ? 3.48 9.688 16.844 1 98.12 87 GLU A CA 1
ATOM 711 C C . GLU A 1 87 ? 2.332 8.68 16.797 1 98.12 87 GLU A C 1
ATOM 713 O O . GLU A 1 87 ? 1.474 8.758 15.922 1 98.12 87 GLU A O 1
ATOM 718 N N . CYS A 1 88 ? 2.338 7.809 17.672 1 98.12 88 CYS A N 1
ATOM 719 C CA . CYS A 1 88 ? 1.277 6.816 17.828 1 98.12 88 CYS A CA 1
ATOM 720 C C . CYS A 1 88 ? 0.966 6.578 19.297 1 98.12 88 CYS A C 1
ATOM 722 O O . CYS A 1 88 ? 1.236 5.5 19.828 1 98.12 88 CYS A O 1
ATOM 724 N N . PRO A 1 89 ? 0.217 7.465 19.875 1 96.25 89 PRO A N 1
ATOM 725 C CA . PRO A 1 89 ? -0.089 7.328 21.297 1 96.25 89 PRO A CA 1
ATOM 726 C C . PRO A 1 89 ? -1.184 6.297 21.562 1 96.25 89 PRO A C 1
ATOM 728 O O . PRO A 1 89 ? -1.928 5.93 20.656 1 96.25 89 PRO A O 1
ATOM 731 N N . SER A 1 90 ? -1.372 5.707 22.734 1 90.19 90 SER A N 1
ATOM 732 C CA . SER A 1 90 ? -2.268 4.617 23.109 1 90.19 90 SER A CA 1
ATOM 733 C C . SER A 1 90 ? -3.729 5.039 22.984 1 90.19 90 SER A C 1
ATOM 735 O O . SER A 1 90 ? -4.582 4.242 22.594 1 90.19 90 SER A O 1
ATOM 737 N N . ASN A 1 91 ? -4.117 6.258 23.281 1 89.75 91 ASN A N 1
ATOM 738 C CA . ASN A 1 91 ? -5.527 6.625 23.375 1 89.75 91 ASN A CA 1
ATOM 739 C C . ASN A 1 91 ? -5.906 7.664 22.328 1 89.75 91 ASN A C 1
ATOM 741 O O . ASN A 1 91 ? -6.863 8.414 22.5 1 89.75 91 ASN A O 1
ATOM 745 N N . SER A 1 92 ? -5.16 7.695 21.375 1 92.5 92 SER A N 1
ATOM 746 C CA . SER A 1 92 ? -5.438 8.625 20.281 1 92.5 92 SER A CA 1
ATOM 747 C C . SER A 1 92 ? -4.953 8.07 18.953 1 92.5 92 SER A C 1
ATOM 749 O O . SER A 1 92 ? -4.125 7.156 18.906 1 92.5 92 SER A O 1
ATOM 751 N N . PRO A 1 93 ? -5.535 8.531 17.828 1 97.44 93 PRO A N 1
ATOM 752 C CA . PRO A 1 93 ? -5.047 8.086 16.516 1 97.44 93 PRO A CA 1
ATOM 753 C C . PRO A 1 93 ? -3.551 8.336 16.328 1 97.44 93 PRO A C 1
ATOM 755 O O . PRO A 1 93 ? -3.008 9.297 16.891 1 97.44 93 PRO A O 1
ATOM 758 N N . CYS A 1 94 ? -2.861 7.461 15.609 1 98.69 94 CYS A N 1
ATOM 759 C CA . CYS A 1 94 ? -1.519 7.77 15.133 1 98.69 94 CYS A CA 1
ATOM 760 C C . CYS A 1 94 ? -1.537 8.969 14.188 1 98.69 94 CYS A C 1
ATOM 762 O O . CYS A 1 94 ? -2.557 9.25 13.555 1 98.69 94 CYS A O 1
ATOM 764 N N . SER A 1 95 ? -0.404 9.633 14.102 1 98.69 95 SER A N 1
ATOM 765 C CA . SER A 1 95 ? -0.395 10.805 13.227 1 98.69 95 SER A CA 1
ATOM 766 C C . SER A 1 95 ? 0.954 10.969 12.539 1 98.69 95 SER A C 1
ATOM 768 O O . SER A 1 95 ? 1.985 10.555 13.07 1 98.69 95 SER A O 1
ATOM 770 N N . LEU A 1 96 ? 0.948 11.477 11.383 1 98.88 96 LEU A N 1
ATOM 771 C CA . LEU A 1 96 ? 2.09 11.969 10.617 1 98.88 96 LEU A CA 1
ATOM 7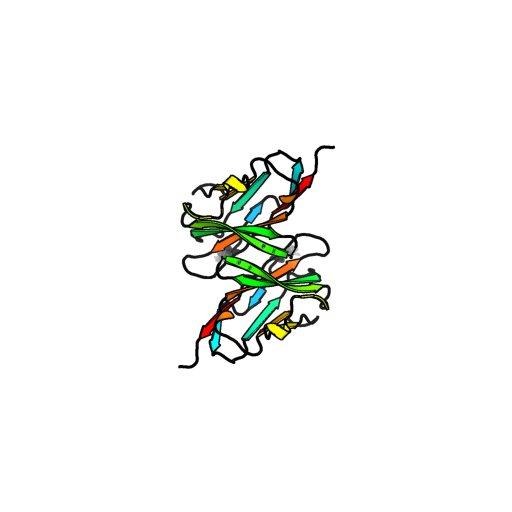72 C C . LEU A 1 96 ? 1.952 13.461 10.336 1 98.88 96 LEU A C 1
ATOM 774 O O . LEU A 1 96 ? 0.905 13.914 9.867 1 98.88 96 LEU A O 1
ATOM 778 N N . GLU A 1 97 ? 2.996 14.195 10.648 1 98.81 97 GLU A N 1
ATOM 779 C CA . GLU A 1 97 ? 2.953 15.648 10.484 1 98.81 97 GLU A CA 1
ATOM 780 C C . GLU A 1 97 ? 4.152 16.156 9.688 1 98.81 97 GLU A C 1
ATOM 782 O O . GLU A 1 97 ? 5.281 15.703 9.906 1 98.81 97 GLU A O 1
ATOM 787 N N . ILE A 1 98 ? 3.932 16.953 8.734 1 98.81 98 ILE A N 1
ATOM 788 C CA . ILE A 1 98 ? 4.953 17.75 8.07 1 98.81 98 ILE A CA 1
ATOM 789 C C . ILE A 1 98 ? 4.977 19.156 8.672 1 98.81 98 ILE A C 1
ATOM 791 O O . ILE A 1 98 ? 3.998 19.906 8.562 1 98.81 98 ILE A O 1
ATOM 795 N N . GLN A 1 99 ? 6.043 19.531 9.281 1 98.44 99 GLN A N 1
ATOM 796 C CA . GLN A 1 99 ? 6.129 20.75 10.078 1 98.44 99 GLN A CA 1
ATOM 797 C C . GLN A 1 99 ? 6.105 21.984 9.195 1 98.44 99 GLN A C 1
ATOM 799 O O . GLN A 1 99 ? 5.555 23.016 9.578 1 98.44 99 GLN A O 1
ATOM 804 N N . SER A 1 100 ? 6.738 21.922 8.047 1 98.19 100 SER A N 1
ATOM 805 C C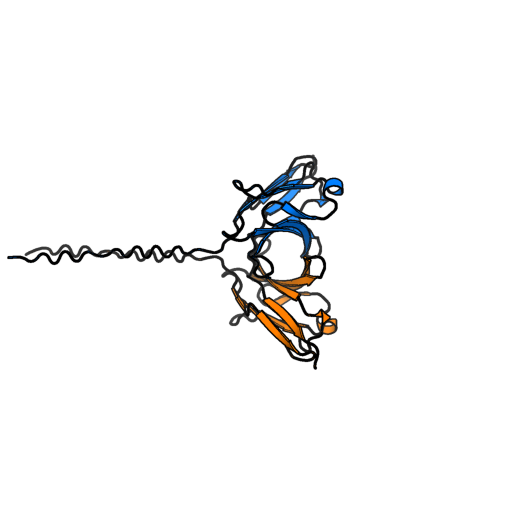A . SER A 1 100 ? 6.797 22.969 7.039 1 98.19 100 SER A CA 1
ATOM 806 C C . SER A 1 100 ? 6.758 22.391 5.629 1 98.19 100 SER A C 1
ATOM 808 O O . SER A 1 100 ? 7.781 21.938 5.109 1 98.19 100 SER A O 1
ATOM 810 N N . SER A 1 101 ? 5.629 22.516 4.992 1 98.31 101 SER A N 1
ATOM 811 C CA . SER A 1 101 ? 5.383 21.828 3.73 1 98.31 101 SER A CA 1
ATOM 812 C C . SER A 1 101 ? 6.18 22.453 2.592 1 98.31 101 SER A C 1
ATOM 814 O O . SER A 1 101 ? 6.301 23.688 2.512 1 98.31 101 SER A O 1
ATOM 816 N N . GLU A 1 102 ? 6.68 21.656 1.723 1 98.06 102 GLU A N 1
ATOM 817 C CA . GLU A 1 102 ? 7.328 22.031 0.471 1 98.06 102 GLU A CA 1
ATOM 818 C C . GLU A 1 102 ? 6.621 21.406 -0.729 1 98.06 102 GLU A C 1
ATOM 820 O O . GLU A 1 102 ? 5.879 20.438 -0.583 1 98.06 102 GLU A O 1
ATOM 825 N N . ALA A 1 103 ? 6.84 21.984 -1.886 1 96.81 103 ALA A N 1
ATOM 826 C CA . ALA A 1 103 ? 6.184 21.516 -3.102 1 96.81 103 ALA A CA 1
ATOM 827 C C . ALA A 1 103 ? 6.391 20.016 -3.295 1 96.81 103 ALA A C 1
ATOM 829 O O . ALA A 1 103 ? 5.473 19.297 -3.703 1 96.81 103 ALA A O 1
ATOM 830 N N . GLY A 1 104 ? 7.598 19.531 -2.959 1 96.38 104 GLY A N 1
ATOM 831 C CA . GLY A 1 104 ? 7.957 18.141 -3.158 1 96.38 104 GLY A CA 1
ATOM 832 C C . GLY A 1 104 ? 7.23 17.188 -2.213 1 96.38 104 GLY A C 1
ATOM 833 O O . GLY A 1 104 ? 7.289 15.969 -2.379 1 96.38 104 GLY A O 1
ATOM 834 N N . ASP A 1 105 ? 6.535 17.766 -1.24 1 98.06 105 ASP A N 1
ATOM 835 C CA . ASP A 1 105 ? 5.785 16.953 -0.282 1 98.06 105 ASP A CA 1
ATOM 836 C C . ASP A 1 105 ? 4.426 16.547 -0.851 1 98.06 105 ASP A C 1
ATOM 838 O O . ASP A 1 105 ? 3.742 15.703 -0.283 1 98.06 105 ASP A O 1
ATOM 842 N N . SER A 1 106 ? 3.955 17.219 -1.996 1 97.44 106 SER A N 1
ATOM 843 C CA . SER A 1 106 ? 2.715 16.797 -2.646 1 97.44 106 SER A CA 1
ATOM 844 C C . SER A 1 106 ? 2.775 15.328 -3.061 1 97.44 106 SER A C 1
ATOM 846 O O . SER A 1 106 ? 3.586 14.953 -3.91 1 97.44 106 SER A O 1
ATOM 848 N N . ALA A 1 107 ? 1.894 14.547 -2.439 1 97.25 107 ALA A N 1
ATOM 849 C CA . ALA A 1 107 ? 1.908 13.102 -2.65 1 97.25 107 ALA A CA 1
ATOM 850 C C . ALA A 1 107 ? 0.706 12.438 -1.984 1 97.25 107 ALA A C 1
ATOM 852 O O . ALA A 1 107 ? -0.05 13.086 -1.261 1 97.25 107 ALA A O 1
ATOM 853 N N . LEU A 1 108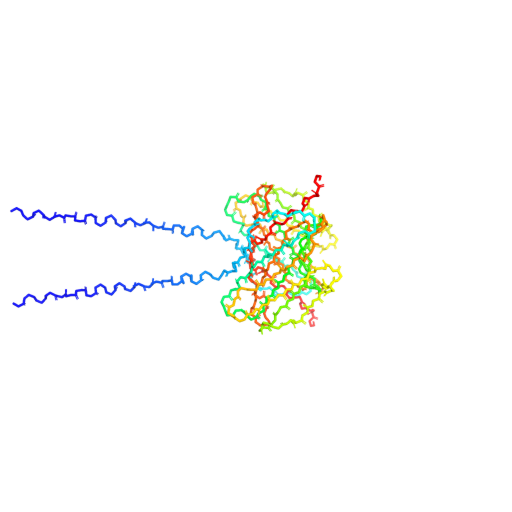 ? 0.517 11.164 -2.273 1 96.69 108 LEU A N 1
ATOM 854 C CA . LEU A 1 108 ? -0.354 10.305 -1.478 1 96.69 108 LEU A CA 1
ATOM 855 C C . LEU A 1 108 ? 0.407 9.695 -0.305 1 96.69 108 LEU A C 1
ATOM 857 O O . LEU A 1 108 ? 1.496 9.148 -0.485 1 96.69 108 LEU A O 1
ATOM 861 N N . TYR A 1 109 ? -0.112 9.828 0.886 1 97.88 109 TYR A N 1
ATOM 862 C CA . TYR A 1 109 ? 0.422 9.211 2.094 1 97.88 109 TYR A CA 1
ATOM 863 C C . TYR A 1 109 ? -0.497 8.102 2.59 1 97.88 109 TYR A C 1
ATOM 865 O O . TYR A 1 109 ? -1.718 8.266 2.625 1 97.88 109 TYR A O 1
ATOM 873 N N . LEU A 1 110 ? 0.129 6.941 2.906 1 97.06 110 LEU A N 1
ATOM 874 C CA . LEU A 1 110 ? -0.625 5.754 3.289 1 97.06 110 LEU A CA 1
ATOM 875 C C . LEU A 1 110 ? -0.177 5.242 4.656 1 97.06 110 LEU A C 1
ATOM 877 O O . LEU A 1 110 ? 1.021 5.188 4.938 1 97.06 110 LEU A O 1
ATOM 881 N N . CYS A 1 111 ? -1.104 4.898 5.504 1 97.44 111 CYS A N 1
ATOM 882 C CA . CYS A 1 111 ? -0.773 4.137 6.703 1 97.44 111 CYS A CA 1
ATOM 883 C C . CYS A 1 111 ? -1.26 2.699 6.586 1 97.44 111 CYS A C 1
ATOM 885 O O . CYS A 1 111 ? -2.117 2.393 5.758 1 97.44 111 CYS A O 1
ATOM 887 N N . ALA A 1 112 ? -0.698 1.788 7.266 1 96.5 112 ALA A N 1
ATOM 888 C CA . ALA A 1 112 ? -1.075 0.379 7.355 1 96.5 112 ALA A CA 1
ATOM 889 C C . ALA A 1 112 ? -0.838 -0.167 8.758 1 96.5 112 ALA A C 1
ATOM 891 O O . ALA A 1 112 ? -0.048 0.392 9.523 1 96.5 112 ALA A O 1
ATOM 892 N N . SER A 1 113 ? -1.56 -1.178 9.125 1 96.38 113 SER A N 1
ATOM 893 C CA . SER A 1 113 ? -1.316 -1.845 10.398 1 96.38 113 SER A CA 1
ATOM 894 C C . SER A 1 113 ? -1.244 -3.357 10.227 1 96.38 113 SER A C 1
ATOM 896 O O . SER A 1 113 ? -1.776 -3.904 9.258 1 96.38 113 SER A O 1
ATOM 898 N N . SER A 1 114 ? -0.571 -4.023 11.141 1 94.19 114 SER A N 1
ATOM 899 C CA . SER A 1 114 ? -0.422 -5.473 11.07 1 94.19 114 SER A CA 1
ATOM 900 C C . SER A 1 114 ? -0.272 -6.086 12.453 1 94.19 114 SER A C 1
ATOM 902 O O . SER A 1 114 ? 0.037 -5.383 13.422 1 94.19 114 SER A O 1
ATOM 904 N N . LEU A 1 115 ? -0.58 -7.398 12.445 1 91.62 115 LEU A N 1
ATOM 905 C CA . LEU A 1 115 ? -0.23 -8.18 13.633 1 91.62 115 LEU A CA 1
ATOM 906 C C . LEU A 1 115 ? 1.28 -8.359 13.734 1 91.62 115 LEU A C 1
ATOM 908 O O . LEU A 1 115 ? 2.004 -8.164 12.758 1 91.62 115 LEU A O 1
ATOM 912 N N . PHE A 1 116 ? 1.683 -8.703 14.844 1 87 116 PHE A N 1
ATOM 913 C CA . PHE A 1 116 ? 3.109 -8.898 15.07 1 87 116 PHE A CA 1
ATOM 914 C C . PHE A 1 116 ? 3.648 -10.039 14.219 1 87 116 PHE A C 1
ATOM 916 O O . PHE A 1 116 ? 3.049 -11.117 14.164 1 87 116 PHE A O 1
ATOM 923 N N . GLY A 1 117 ? 4.711 -9.766 13.648 1 78.19 117 GLY A N 1
ATOM 924 C CA . GLY A 1 117 ? 5.445 -10.836 12.992 1 78.19 117 GLY A CA 1
ATOM 925 C C . GLY A 1 117 ? 4.719 -11.406 11.797 1 78.19 117 GLY A C 1
ATOM 926 O O . GLY A 1 117 ? 5.055 -12.492 11.32 1 78.19 117 GLY A O 1
ATOM 927 N N . THR A 1 118 ? 3.602 -10.883 11.477 1 74.69 118 THR A N 1
ATOM 928 C CA . THR A 1 118 ? 2.889 -11.398 10.312 1 74.69 118 THR A CA 1
ATOM 929 C C . THR A 1 118 ? 2.898 -10.383 9.172 1 74.69 118 THR A C 1
ATOM 931 O O . THR A 1 118 ? 3.32 -9.242 9.359 1 74.69 118 THR A O 1
ATOM 934 N N . SER A 1 119 ? 2.65 -10.883 8.086 1 72.5 119 SER A N 1
ATOM 935 C CA . SER A 1 119 ? 2.5 -10.016 6.918 1 72.5 119 SER A CA 1
ATOM 936 C C . SER A 1 119 ? 1.029 -9.758 6.605 1 72.5 119 SER A C 1
ATOM 938 O O . SER A 1 119 ? 0.663 -9.547 5.449 1 72.5 119 SER A O 1
ATOM 940 N N . ASP A 1 120 ? 0.286 -9.82 7.66 1 82.19 120 ASP A N 1
ATOM 941 C CA . ASP A 1 120 ? -1.134 -9.523 7.504 1 82.19 120 ASP A CA 1
ATOM 942 C C . ASP A 1 120 ? -1.401 -8.023 7.664 1 82.19 120 ASP A C 1
ATOM 944 O O . ASP A 1 120 ? -1.816 -7.574 8.734 1 82.19 120 ASP A O 1
ATOM 948 N N . TYR A 1 121 ? -1.276 -7.336 6.598 1 89.75 121 TYR A N 1
ATOM 949 C CA . TYR A 1 121 ? -1.409 -5.883 6.613 1 89.75 121 TYR A CA 1
ATOM 950 C C . TYR A 1 121 ? -2.844 -5.465 6.32 1 89.75 121 TYR A C 1
ATOM 952 O O . TYR A 1 121 ? -3.525 -6.09 5.504 1 89.75 121 TYR A O 1
ATOM 960 N N . THR A 1 122 ? -3.256 -4.488 6.934 1 92.44 122 THR A N 1
ATOM 961 C CA . THR A 1 122 ? -4.453 -3.73 6.586 1 92.44 122 THR A CA 1
ATOM 962 C C . THR A 1 122 ? -4.098 -2.277 6.281 1 92.44 122 THR A C 1
ATOM 964 O O . THR A 1 122 ? -3.455 -1.604 7.086 1 92.44 122 THR A O 1
ATOM 967 N N . PHE A 1 123 ? -4.555 -1.858 5.133 1 93.12 123 PHE A N 1
ATOM 968 C CA . PHE A 1 123 ? -4.145 -0.537 4.672 1 93.12 123 PHE A CA 1
ATOM 969 C C . PHE A 1 123 ? -5.285 0.465 4.82 1 93.12 123 PHE A C 1
ATOM 971 O O . PHE A 1 123 ? -6.457 0.105 4.684 1 93.12 123 PHE A O 1
ATOM 978 N N . GLY A 1 124 ? -4.977 1.661 5.113 1 93.12 124 GLY A N 1
ATOM 979 C CA . GLY A 1 124 ? -5.926 2.758 5.02 1 93.12 124 GLY A CA 1
ATOM 980 C C . GLY A 1 124 ? -6.18 3.207 3.592 1 93.12 124 GLY A C 1
ATOM 981 O O . GLY A 1 124 ? -5.531 2.727 2.658 1 93.12 124 GLY A O 1
ATOM 982 N N . SER A 1 125 ? -7.113 4.215 3.471 1 88.69 125 SER A N 1
ATOM 983 C CA . SER A 1 125 ? -7.492 4.688 2.143 1 88.69 125 SER A CA 1
ATOM 984 C C . SER A 1 125 ? -6.535 5.766 1.643 1 88.69 125 SER A C 1
ATOM 986 O O . SER A 1 125 ? -6.625 6.191 0.49 1 88.69 125 SER A O 1
ATOM 988 N N . GLY A 1 126 ? -5.676 6.273 2.506 1 93.81 126 GLY A N 1
ATOM 989 C CA . GLY A 1 126 ? -4.66 7.238 2.113 1 93.81 126 GLY A CA 1
ATOM 990 C C . GLY A 1 126 ? -5.121 8.68 2.258 1 93.81 126 GLY A C 1
ATOM 991 O O . GLY A 1 126 ? -6.32 8.945 2.322 1 93.81 126 GLY A O 1
ATOM 992 N N . THR A 1 127 ? -4.168 9.625 2.375 1 96.5 127 THR A N 1
ATOM 993 C CA . THR A 1 127 ? -4.355 11.07 2.34 1 96.5 127 THR A CA 1
ATOM 994 C C . THR A 1 127 ? -3.58 11.688 1.179 1 96.5 127 THR A C 1
ATOM 996 O O . THR A 1 127 ? -2.357 11.547 1.096 1 96.5 127 THR A O 1
ATOM 999 N N . ARG A 1 128 ? -4.277 12.367 0.301 1 96.19 128 ARG A N 1
ATOM 1000 C CA . ARG A 1 128 ? -3.619 13.102 -0.777 1 96.19 128 ARG A CA 1
ATOM 1001 C C . ARG A 1 128 ? -3.303 14.531 -0.353 1 96.19 128 ARG A C 1
ATOM 1003 O O . ARG A 1 128 ? -4.211 15.312 -0.066 1 96.19 128 ARG A O 1
ATOM 1010 N N . LEU A 1 129 ? -2.035 14.82 -0.324 1 97.88 129 LEU A N 1
ATOM 1011 C CA . LEU A 1 129 ? -1.578 16.156 0.025 1 97.88 129 LEU A CA 1
ATOM 1012 C C . LEU A 1 129 ? -1.163 16.938 -1.221 1 97.88 129 LEU A C 1
ATOM 1014 O O . LEU A 1 129 ? -0.378 16.438 -2.033 1 97.88 129 LEU A O 1
ATOM 1018 N N . LEU A 1 130 ? -1.752 18.094 -1.41 1 97.12 1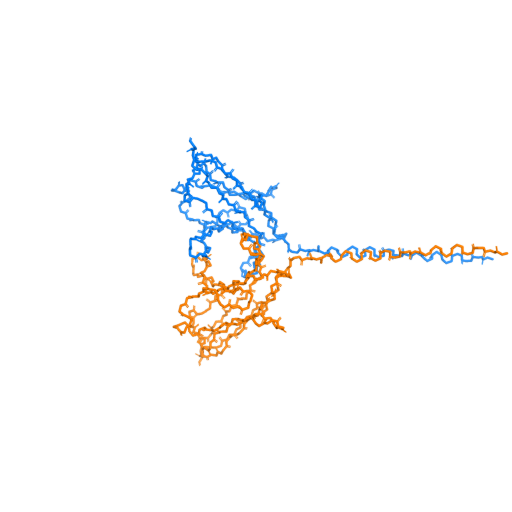30 LEU A N 1
ATOM 1019 C CA . LEU A 1 130 ? -1.331 19.062 -2.426 1 97.12 130 LEU A CA 1
ATOM 1020 C C . LEU A 1 130 ? -0.756 20.312 -1.781 1 97.12 130 LEU A C 1
ATOM 1022 O O . LEU A 1 130 ? -1.433 20.984 -0.994 1 97.12 130 LEU A O 1
ATOM 1026 N N . VAL A 1 131 ? 0.508 20.562 -2.076 1 98.19 131 VAL A N 1
ATOM 1027 C CA . VAL A 1 131 ? 1.145 21.766 -1.56 1 98.19 131 VAL A CA 1
ATOM 1028 C C . VAL A 1 131 ? 1.184 22.828 -2.648 1 98.19 131 VAL A C 1
ATOM 1030 O O . VAL A 1 131 ? 1.76 22.625 -3.717 1 98.19 131 VAL A O 1
ATOM 1033 N N . ILE A 1 132 ? 0.524 23.938 -2.373 1 96.81 132 ILE A N 1
ATOM 1034 C CA . ILE A 1 132 ? 0.45 25.016 -3.359 1 96.81 132 ILE A CA 1
ATOM 1035 C C . ILE A 1 132 ? 1.409 26.125 -2.975 1 96.81 132 ILE A C 1
ATOM 1037 O O . ILE A 1 132 ? 1.638 26.375 -1.788 1 96.81 132 ILE A O 1
ATOM 1041 N N . GLY A 1 133 ? 2.227 26.578 -3.941 1 86.06 133 GLY A N 1
ATOM 1042 C CA . GLY A 1 133 ? 3.146 27.672 -3.734 1 86.06 133 GLY A CA 1
ATOM 1043 C C . GLY A 1 133 ? 2.453 28.953 -3.303 1 86.06 133 GLY A C 1
ATOM 1044 O O . GLY A 1 133 ? 1.242 29.109 -3.486 1 86.06 133 GLY A O 1
ATOM 1045 N N . LYS A 1 134 ? 2.902 29.703 -2.412 1 68.44 134 LYS A N 1
ATOM 1046 C CA . LYS A 1 134 ? 2.467 31.062 -2.143 1 68.44 134 LYS A CA 1
ATOM 1047 C C . LYS A 1 134 ? 2.354 31.875 -3.436 1 68.44 134 LYS A C 1
ATOM 1049 O O . LYS A 1 134 ? 3.213 31.781 -4.312 1 68.44 134 LYS A O 1
ATOM 1054 N N . ALA A 1 135 ? 0.977 32.156 -3.93 1 44.44 135 ALA A N 1
ATOM 1055 C CA . ALA A 1 135 ? 0.824 33.281 -4.871 1 44.44 135 ALA A CA 1
ATOM 1056 C C . ALA A 1 135 ? 1.63 34.5 -4.426 1 44.44 135 ALA A C 1
ATOM 1058 O O . ALA A 1 135 ? 1.83 34.688 -3.229 1 44.44 135 ALA A O 1
ATOM 1059 N N . MET B 1 1 ? -65.75 -8.711 9.836 1 25.25 1 MET B N 1
ATOM 1060 C CA . MET B 1 1 ? -64.812 -8.383 8.75 1 25.25 1 MET B CA 1
ATOM 1061 C C . MET B 1 1 ? -63.531 -7.77 9.297 1 25.25 1 MET B C 1
ATOM 1063 O O . MET B 1 1 ? -63.5 -6.609 9.719 1 25.25 1 MET B O 1
ATOM 1067 N N . ALA B 1 2 ? -62.812 -8.508 10.188 1 28.95 2 ALA B N 1
ATOM 1068 C CA . ALA B 1 2 ? -61.562 -8.305 10.867 1 28.95 2 ALA B CA 1
ATOM 1069 C C . ALA B 1 2 ? -60.438 -7.988 9.867 1 28.95 2 ALA B C 1
ATOM 1071 O O . ALA B 1 2 ? -60.156 -8.781 8.961 1 28.95 2 ALA B O 1
ATOM 1072 N N . THR B 1 3 ? -60.406 -6.711 9.477 1 34.56 3 THR B N 1
ATOM 1073 C CA . THR B 1 3 ? -59.375 -6.125 8.648 1 34.56 3 THR B CA 1
ATOM 1074 C C . THR B 1 3 ? -58 -6.441 9.211 1 34.56 3 THR B C 1
ATOM 1076 O O . THR B 1 3 ? -57.656 -6 10.305 1 34.56 3 THR B O 1
ATOM 1079 N N . ARG B 1 4 ? -57.594 -7.695 9.125 1 31.72 4 ARG B N 1
ATOM 1080 C CA . ARG B 1 4 ? -56.219 -8.094 9.258 1 31.72 4 ARG B CA 1
ATOM 1081 C C . ARG B 1 4 ? -55.281 -7.109 8.547 1 31.72 4 ARG B C 1
ATOM 1083 O O . ARG B 1 4 ? -55.375 -6.914 7.336 1 31.72 4 ARG B O 1
ATOM 1090 N N . LEU B 1 5 ? -55.312 -5.867 9.102 1 31.22 5 LEU B N 1
ATOM 1091 C CA . LEU B 1 5 ? -54.219 -5.008 8.664 1 31.22 5 LEU B CA 1
ATOM 1092 C C . LEU B 1 5 ? -52.938 -5.797 8.539 1 31.22 5 LEU B C 1
ATOM 1094 O O . LEU B 1 5 ? -52.438 -6.336 9.531 1 31.22 5 LEU B O 1
ATOM 1098 N N . LEU B 1 6 ? -52.812 -6.617 7.48 1 32.69 6 LEU B N 1
ATOM 1099 C CA . LEU B 1 6 ? -51.531 -7.152 7 1 32.69 6 LEU B CA 1
ATOM 1100 C C . LEU B 1 6 ? -50.438 -6.105 7.117 1 32.69 6 LEU B C 1
ATOM 1102 O O . LEU B 1 6 ? -50.5 -5.07 6.449 1 32.69 6 LEU B O 1
ATOM 1106 N N . CYS B 1 7 ? -50.156 -5.734 8.398 1 33.78 7 CYS B N 1
ATOM 1107 C CA . CYS B 1 7 ? -48.938 -4.977 8.531 1 33.78 7 CYS B CA 1
ATOM 1108 C C . CYS B 1 7 ? -47.812 -5.566 7.652 1 33.78 7 CYS B C 1
ATOM 1110 O O . CYS B 1 7 ? -47.406 -6.711 7.852 1 33.78 7 CYS B O 1
ATOM 1112 N N . TYR B 1 8 ? -48.031 -5.367 6.328 1 32.44 8 TYR B N 1
ATOM 1113 C CA . TYR B 1 8 ? -46.906 -5.602 5.434 1 32.44 8 TYR B CA 1
ATOM 1114 C C . TYR B 1 8 ? -45.594 -5.121 6.062 1 32.44 8 TYR B C 1
ATOM 1116 O O . TYR B 1 8 ? -45.406 -3.92 6.281 1 32.44 8 TYR B O 1
ATOM 1124 N N . THR B 1 9 ? -45.188 -5.805 7.207 1 36 9 THR B N 1
ATOM 1125 C CA . THR B 1 9 ? -43.781 -5.625 7.582 1 36 9 THR B CA 1
ATOM 1126 C C . THR B 1 9 ? -42.906 -5.496 6.34 1 36 9 THR B C 1
ATOM 1128 O O . THR B 1 9 ? -42.812 -6.434 5.543 1 36 9 THR B O 1
ATOM 1131 N N . VAL B 1 10 ? -43.156 -4.379 5.621 1 35.78 10 VAL B N 1
ATOM 1132 C CA . VAL B 1 10 ? -42.094 -4.082 4.652 1 35.78 10 VAL B CA 1
ATOM 1133 C C . VAL B 1 10 ? -40.75 -4.316 5.285 1 35.78 10 VAL B C 1
ATOM 1135 O O . VAL B 1 10 ? -40.375 -3.629 6.234 1 35.78 10 VAL B O 1
ATOM 1138 N N . LEU B 1 11 ? -40.438 -5.648 5.57 1 34.03 11 LEU B N 1
ATOM 1139 C CA . LEU B 1 11 ? -39.031 -5.973 5.73 1 34.03 11 LEU B CA 1
ATOM 1140 C C . LEU B 1 11 ? -38.156 -5.137 4.785 1 34.03 11 LEU B C 1
ATOM 1142 O O . LEU B 1 11 ? -38.125 -5.395 3.578 1 34.03 11 LEU B O 1
ATOM 1146 N N . CYS B 1 12 ? -38.438 -3.785 4.891 1 35.31 12 CYS B N 1
ATOM 1147 C CA . CYS B 1 12 ? -37.375 -3.055 4.203 1 35.31 12 CYS B CA 1
ATOM 1148 C C . CYS B 1 12 ? -36.031 -3.713 4.434 1 35.31 12 CYS B C 1
ATOM 1150 O O . CYS B 1 12 ? -35.531 -3.711 5.555 1 35.31 12 CYS B O 1
ATOM 1152 N N . LEU B 1 13 ? -35.906 -5.004 4 1 34.19 13 LEU B N 1
ATOM 1153 C CA . LEU B 1 13 ? -34.531 -5.484 3.811 1 34.19 13 LEU B CA 1
ATOM 1154 C C . LEU B 1 13 ? -33.625 -4.355 3.342 1 34.19 13 LEU B C 1
ATOM 1156 O O . LEU B 1 13 ? -33.625 -4.012 2.158 1 34.19 13 LEU B O 1
ATOM 1160 N N . LEU B 1 14 ? -33.844 -3.105 3.969 1 35.81 14 LEU B N 1
ATOM 1161 C CA . LEU B 1 14 ? -32.625 -2.348 3.68 1 35.81 14 LEU B CA 1
ATOM 1162 C C . LEU B 1 14 ? -31.406 -3.248 3.729 1 35.81 14 LEU B C 1
ATOM 1164 O O . LEU B 1 14 ? -30.922 -3.594 4.812 1 35.81 14 LEU B O 1
ATOM 1168 N N . GLY B 1 15 ? -31.469 -4.43 3.119 1 35.91 15 GLY B N 1
ATOM 1169 C CA . GLY B 1 15 ? -30.141 -4.938 2.84 1 35.91 15 GLY B CA 1
ATOM 1170 C C . GLY B 1 15 ? -29.109 -3.84 2.629 1 35.91 15 GLY B C 1
ATOM 1171 O O . GLY B 1 15 ? -29.172 -3.107 1.639 1 35.91 15 GLY B O 1
ATOM 1172 N N . ALA B 1 16 ? -28.938 -2.92 3.553 1 35.38 16 ALA B N 1
ATOM 1173 C CA . ALA B 1 16 ? -27.688 -2.158 3.455 1 35.38 16 ALA B CA 1
ATOM 1174 C C . ALA B 1 16 ? -26.609 -2.953 2.719 1 35.38 16 ALA B C 1
ATOM 1176 O O . ALA B 1 16 ? -26.203 -4.02 3.178 1 35.38 16 ALA B O 1
ATOM 1177 N N . ARG B 1 17 ? -26.734 -3.221 1.438 1 36.06 17 ARG B N 1
ATOM 1178 C CA . ARG B 1 17 ? -25.469 -3.457 0.743 1 36.06 17 ARG B CA 1
ATOM 1179 C C . ARG B 1 17 ? -24.297 -2.836 1.502 1 36.06 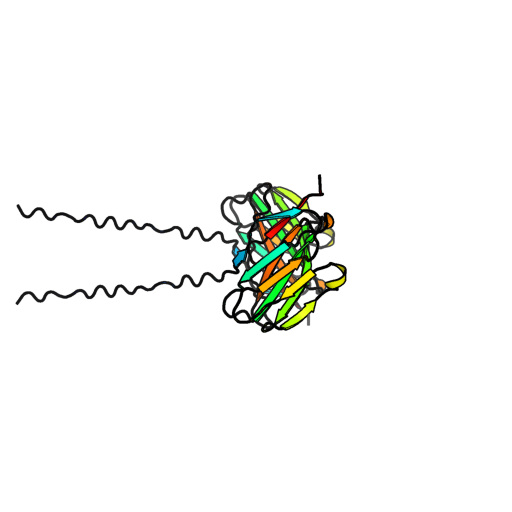17 ARG B C 1
ATOM 1181 O O . ARG B 1 17 ? -24.172 -1.611 1.568 1 36.06 17 ARG B O 1
ATOM 1188 N N . ILE B 1 18 ? -24.078 -3.068 2.695 1 40 18 ILE B N 1
ATOM 1189 C CA . ILE B 1 18 ? -22.719 -2.777 3.127 1 40 18 ILE B CA 1
ATOM 1190 C C . ILE B 1 18 ? -21.781 -2.822 1.926 1 40 18 ILE B C 1
ATOM 1192 O O . ILE B 1 18 ? -21.453 -3.9 1.427 1 40 18 ILE B O 1
ATOM 1196 N N . LEU B 1 19 ? -22.078 -2.242 0.821 1 43.56 19 LEU B N 1
ATOM 1197 C CA . LEU B 1 19 ? -21.109 -1.98 -0.242 1 43.56 19 LEU B CA 1
ATOM 1198 C C . LEU B 1 19 ? -19.703 -1.823 0.325 1 43.56 19 LEU B C 1
ATOM 1200 O O . LEU B 1 19 ? -19.344 -0.744 0.795 1 43.56 19 LEU B O 1
ATOM 1204 N N . ASN B 1 20 ? -19.344 -2.648 1.229 1 49.5 20 ASN B N 1
ATOM 1205 C CA . ASN B 1 20 ? -17.969 -2.605 1.705 1 49.5 20 ASN B CA 1
ATOM 1206 C C . ASN B 1 20 ? -16.984 -2.428 0.554 1 49.5 20 ASN B C 1
ATOM 1208 O O . ASN B 1 20 ? -16.922 -3.254 -0.359 1 49.5 20 ASN B O 1
ATOM 1212 N N . SER B 1 21 ? -16.719 -1.191 0.089 1 62.94 21 SER B N 1
ATOM 1213 C CA . SER B 1 21 ? -15.594 -0.934 -0.797 1 62.94 21 SER B CA 1
ATOM 1214 C C . SER B 1 21 ? -14.398 -1.813 -0.441 1 62.94 21 SER B C 1
ATOM 1216 O O . SER B 1 21 ? -13.758 -1.612 0.594 1 62.94 21 SER B O 1
ATOM 1218 N N . LYS B 1 22 ? -14.328 -2.943 -1.112 1 84.31 22 LYS B N 1
ATOM 1219 C CA . LYS B 1 22 ? -13.25 -3.838 -0.709 1 84.31 22 LYS B CA 1
ATOM 1220 C C . LYS B 1 22 ? -12.531 -4.418 -1.926 1 84.31 22 LYS B C 1
ATOM 1222 O O . LYS B 1 22 ? -13.172 -4.734 -2.934 1 84.31 22 LYS B O 1
ATOM 1227 N N . VAL B 1 23 ? -11.289 -4.305 -1.944 1 94.06 23 VAL B N 1
ATOM 1228 C CA . VAL B 1 23 ? -10.422 -5.094 -2.816 1 94.06 23 VAL B CA 1
ATOM 1229 C C . VAL B 1 23 ? -10.172 -6.461 -2.191 1 94.06 23 VAL B C 1
ATOM 1231 O O . VAL B 1 23 ? -9.828 -6.559 -1.012 1 94.06 23 VAL B O 1
ATOM 1234 N N . ILE B 1 24 ? -10.453 -7.516 -3.021 1 94.62 24 ILE B N 1
ATOM 1235 C CA . ILE B 1 24 ? -10.195 -8.859 -2.523 1 94.62 24 ILE B CA 1
ATOM 1236 C C . ILE B 1 24 ? -8.953 -9.438 -3.199 1 94.62 24 ILE B C 1
ATOM 1238 O O . ILE B 1 24 ? -8.898 -9.539 -4.426 1 94.62 24 ILE B O 1
ATOM 1242 N N . GLN B 1 25 ? -7.988 -9.789 -2.41 1 94.88 25 GLN B N 1
ATOM 1243 C CA . GLN B 1 25 ? -6.758 -10.383 -2.93 1 94.88 25 GLN B CA 1
ATOM 1244 C C . GLN B 1 25 ? -6.535 -11.781 -2.365 1 94.88 25 GLN B C 1
ATOM 1246 O O . GLN B 1 25 ? -6.664 -11.992 -1.158 1 94.88 25 GLN B O 1
ATOM 1251 N N . THR B 1 26 ? -6.219 -12.766 -3.33 1 96.44 26 THR B N 1
ATOM 1252 C CA . THR B 1 26 ? -6.031 -14.156 -2.936 1 96.44 26 THR B CA 1
ATOM 1253 C C . THR B 1 26 ? -4.844 -14.773 -3.672 1 96.44 26 THR B C 1
ATOM 1255 O O . THR B 1 26 ? -4.527 -14.375 -4.793 1 96.44 26 THR B O 1
ATOM 1258 N N . PRO B 1 27 ? -4.223 -15.836 -3.119 1 97.12 27 PRO B N 1
ATOM 1259 C CA . PRO B 1 27 ? -4.34 -16.203 -1.708 1 97.12 27 PRO B CA 1
ATOM 1260 C C . PRO B 1 27 ? -3.6 -15.25 -0.78 1 97.12 27 PRO B C 1
ATOM 1262 O O . PRO B 1 27 ? -2.893 -14.352 -1.248 1 97.12 27 PRO B O 1
ATOM 1265 N N . ARG B 1 28 ? -3.787 -15.391 0.467 1 93.44 28 ARG B N 1
ATOM 1266 C CA . ARG B 1 28 ? -3.068 -14.594 1.454 1 93.44 28 ARG B CA 1
ATOM 1267 C C . ARG B 1 28 ? -1.622 -15.055 1.587 1 93.44 28 ARG B C 1
ATOM 1269 O O . ARG B 1 28 ? -0.725 -14.25 1.833 1 93.44 28 ARG B O 1
ATOM 1276 N N . TYR B 1 29 ? -1.441 -16.406 1.46 1 95.31 29 TYR B N 1
ATOM 1277 C CA . TYR B 1 29 ? -0.115 -17 1.582 1 95.31 29 TYR B CA 1
ATOM 1278 C C . TYR B 1 29 ? 0.157 -17.969 0.436 1 95.31 29 TYR B C 1
ATOM 1280 O O . TYR B 1 29 ? -0.727 -18.734 0.032 1 95.31 29 TYR B O 1
ATOM 1288 N N . LEU B 1 30 ? 1.326 -17.953 -0.066 1 97.25 30 LEU B N 1
ATOM 1289 C CA . LEU B 1 30 ? 1.803 -18.812 -1.139 1 97.25 30 LEU B CA 1
ATOM 1290 C C . LEU B 1 30 ? 3.219 -19.297 -0.855 1 97.25 30 LEU B C 1
ATOM 1292 O O . LEU B 1 30 ? 4.109 -18.5 -0.556 1 97.25 30 LEU B O 1
ATOM 1296 N N . VAL B 1 31 ? 3.473 -20.594 -0.835 1 97.94 31 VAL B N 1
ATOM 1297 C CA . VAL B 1 31 ? 4.801 -21.188 -0.74 1 97.94 31 VAL B CA 1
ATOM 1298 C C . VAL B 1 31 ? 5.133 -21.922 -2.039 1 97.94 31 VAL B C 1
ATOM 1300 O O . VAL B 1 31 ? 4.375 -22.797 -2.48 1 97.94 31 VAL B O 1
ATOM 1303 N N . LYS B 1 32 ? 6.191 -21.547 -2.635 1 98.44 32 LYS B N 1
ATOM 1304 C CA . LYS B 1 32 ? 6.598 -22.156 -3.898 1 98.44 32 LYS B CA 1
ATOM 1305 C C . LYS B 1 32 ? 8.07 -22.562 -3.865 1 98.44 32 LYS B C 1
ATOM 1307 O O . LYS B 1 32 ? 8.875 -21.938 -3.168 1 98.44 32 LYS B O 1
ATOM 1312 N N . GLY B 1 33 ? 8.398 -23.594 -4.602 1 97.88 33 GLY B N 1
ATOM 1313 C CA . GLY B 1 33 ? 9.797 -23.922 -4.859 1 97.88 33 GLY B CA 1
ATOM 1314 C C . GLY B 1 33 ? 10.406 -23.094 -5.969 1 97.88 33 GLY B C 1
ATOM 1315 O O . GLY B 1 33 ? 9.695 -22.562 -6.828 1 97.88 33 GLY B O 1
ATOM 1316 N N . GLN B 1 34 ? 11.758 -23 -5.891 1 97.94 34 GLN B N 1
ATOM 1317 C CA . GLN B 1 34 ? 12.438 -22.344 -7 1 97.94 34 GLN B CA 1
ATOM 1318 C C . GLN B 1 34 ? 12.062 -22.984 -8.336 1 97.94 34 GLN B C 1
ATOM 1320 O O . GLN B 1 34 ? 12 -24.203 -8.445 1 97.94 34 GLN B O 1
ATOM 1325 N N . GLY B 1 35 ? 11.719 -22.109 -9.305 1 97.69 35 GLY B N 1
ATOM 1326 C CA . GLY B 1 35 ? 11.375 -22.594 -10.633 1 97.69 35 GLY B CA 1
ATOM 1327 C C . GLY B 1 35 ? 9.883 -22.797 -10.82 1 97.69 35 GLY B C 1
ATOM 1328 O O . GLY B 1 35 ? 9.406 -22.922 -11.953 1 97.69 35 GLY B O 1
ATOM 1329 N N . GLN B 1 36 ? 9.18 -22.828 -9.773 1 98.19 36 GLN B N 1
ATOM 1330 C CA . GLN B 1 36 ? 7.742 -23.062 -9.859 1 98.19 36 GLN B CA 1
ATOM 1331 C C . GLN B 1 36 ? 6.984 -21.766 -10.125 1 98.19 36 GLN B C 1
ATOM 1333 O O . GLN B 1 36 ? 7.418 -20.688 -9.711 1 98.19 36 GLN B O 1
ATOM 1338 N N . LYS B 1 37 ? 5.875 -21.984 -10.695 1 98.5 37 LYS B N 1
ATOM 1339 C CA . LYS B 1 37 ? 5.004 -20.844 -11 1 98.5 37 LYS B CA 1
ATOM 1340 C C . LYS B 1 37 ? 4.27 -20.359 -9.75 1 98.5 37 LYS B C 1
ATOM 1342 O O . LYS B 1 37 ? 3.812 -21.172 -8.938 1 98.5 37 LYS B O 1
ATOM 1347 N N . ALA B 1 38 ? 4.16 -19.141 -9.609 1 98.75 38 ALA B N 1
ATOM 1348 C CA . ALA B 1 38 ? 3.352 -18.531 -8.562 1 98.75 38 ALA B CA 1
ATOM 1349 C C . ALA B 1 38 ? 2.303 -17.594 -9.156 1 98.75 38 ALA B C 1
ATOM 1351 O O . ALA B 1 38 ? 2.605 -16.797 -10.047 1 98.75 38 ALA B O 1
ATOM 1352 N N . LYS B 1 39 ? 1.085 -17.688 -8.672 1 98.81 39 LYS B N 1
ATOM 1353 C CA . LYS B 1 39 ? -0.002 -16.875 -9.195 1 98.81 39 LYS B CA 1
ATOM 1354 C C . LYS B 1 39 ? -0.85 -16.297 -8.07 1 98.81 39 LYS B C 1
ATOM 1356 O O . LYS B 1 39 ? -1.166 -17 -7.102 1 98.81 39 LYS B O 1
ATOM 1361 N N . MET B 1 40 ? -1.234 -15.062 -8.148 1 98.62 40 MET B N 1
ATOM 1362 C CA . MET B 1 40 ? -2.123 -14.375 -7.211 1 98.62 40 MET B CA 1
ATOM 1363 C C . MET B 1 40 ? -3.184 -13.57 -7.957 1 98.62 40 MET B C 1
ATOM 1365 O O . MET B 1 40 ? -2.996 -13.219 -9.125 1 98.62 40 MET B O 1
ATOM 1369 N N . ARG B 1 41 ? -4.254 -13.336 -7.273 1 98.56 41 ARG B N 1
ATOM 1370 C CA . ARG B 1 41 ? -5.422 -12.75 -7.922 1 98.56 41 ARG B CA 1
ATOM 1371 C C . ARG B 1 41 ? -5.938 -11.547 -7.141 1 98.56 41 ARG B C 1
ATOM 1373 O O . ARG B 1 41 ? -5.711 -11.438 -5.934 1 98.56 41 ARG B O 1
ATOM 1380 N N . CYS B 1 42 ? -6.633 -10.727 -7.859 1 98 42 CYS B N 1
ATOM 1381 C CA . CYS B 1 42 ? -7.176 -9.492 -7.293 1 98 42 CYS B CA 1
ATOM 1382 C C . CYS B 1 42 ? -8.523 -9.148 -7.914 1 98 42 CYS B C 1
ATOM 1384 O O . CYS B 1 42 ? -8.648 -9.094 -9.141 1 98 42 CYS B O 1
ATOM 1386 N N . ILE B 1 43 ? -9.523 -8.984 -7.117 1 97.06 43 ILE B N 1
ATOM 1387 C CA . ILE B 1 43 ? -10.805 -8.43 -7.531 1 97.06 43 ILE B CA 1
ATOM 1388 C C . ILE B 1 43 ? -10.906 -6.973 -7.078 1 97.06 43 ILE B C 1
ATOM 1390 O O . ILE B 1 43 ? -11.055 -6.695 -5.887 1 97.06 43 ILE B O 1
ATOM 1394 N N . PRO B 1 44 ? -10.812 -6.098 -8.008 1 96.12 44 PRO B N 1
ATOM 1395 C CA . PRO B 1 44 ? -10.836 -4.68 -7.629 1 96.12 44 PRO B CA 1
ATOM 1396 C C . PRO B 1 44 ? -12.188 -4.242 -7.062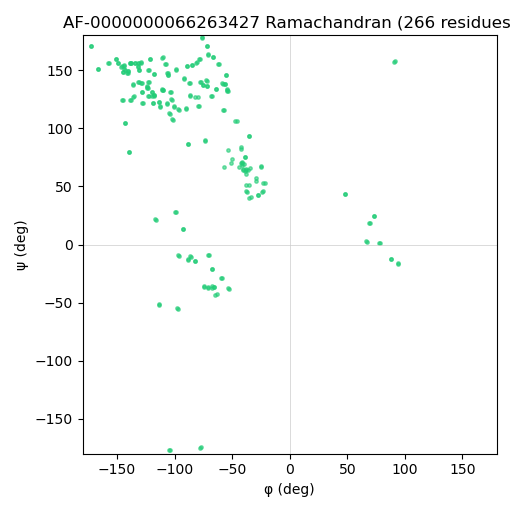 1 96.12 44 PRO B C 1
ATOM 1398 O O . PRO B 1 44 ? -13.18 -4.965 -7.199 1 96.12 44 PRO B O 1
ATOM 1401 N N . GLU B 1 45 ? -12.133 -3.104 -6.355 1 93.88 45 GLU B N 1
ATOM 1402 C CA . GLU B 1 45 ? -13.391 -2.502 -5.914 1 93.88 45 GLU B CA 1
ATOM 1403 C C . GLU B 1 45 ? -14.312 -2.236 -7.098 1 93.88 45 GLU B C 1
ATOM 1405 O O . GLU B 1 45 ? -13.875 -1.766 -8.148 1 93.88 45 GLU B O 1
ATOM 1410 N N . LYS B 1 46 ? -15.586 -2.537 -6.883 1 91.81 46 LYS B N 1
ATOM 1411 C CA . LYS B 1 46 ? -16.562 -2.338 -7.953 1 91.81 46 LYS B CA 1
ATOM 1412 C C . LYS B 1 46 ? -16.516 -0.901 -8.469 1 91.81 46 LYS B C 1
ATOM 1414 O O . LYS B 1 46 ? -16.531 0.046 -7.68 1 91.81 46 LYS B O 1
ATOM 1419 N N . GLY B 1 47 ? -16.5 -0.792 -9.781 1 90.94 47 GLY B N 1
ATOM 1420 C CA . GLY B 1 47 ? -16.531 0.519 -10.406 1 90.94 47 GLY B CA 1
ATOM 1421 C C . GLY B 1 47 ? -15.156 1.125 -10.594 1 90.94 47 GLY B C 1
ATOM 1422 O O . GLY B 1 47 ? -15.008 2.137 -11.281 1 90.94 47 GLY B O 1
ATOM 1423 N N . HIS B 1 48 ? -14.148 0.594 -10.008 1 94.44 48 HIS B N 1
ATOM 1424 C CA . HIS B 1 48 ? -12.797 1.104 -10.18 1 94.44 48 HIS B CA 1
ATOM 1425 C C . HIS B 1 48 ? -12.188 0.632 -11.492 1 94.44 48 HIS B C 1
ATOM 1427 O O . HIS B 1 48 ? -11.992 -0.568 -11.695 1 94.44 48 HIS B O 1
ATOM 1433 N N . PRO B 1 49 ? -11.836 1.51 -12.367 1 94.62 49 PRO B N 1
ATOM 1434 C CA . PRO B 1 49 ? -11.289 1.09 -13.664 1 94.62 49 PRO B CA 1
ATOM 1435 C C . PRO B 1 49 ? -9.773 0.907 -13.633 1 94.62 49 PRO B C 1
ATOM 1437 O O . PRO B 1 49 ? -9.195 0.385 -14.586 1 94.62 49 PRO B O 1
ATOM 1440 N N . VAL B 1 50 ? -9.125 1.367 -12.602 1 96.56 50 VAL B N 1
ATOM 1441 C CA . VAL B 1 50 ? -7.668 1.297 -12.547 1 96.56 50 VAL B CA 1
ATOM 1442 C C . VAL B 1 50 ? -7.238 0.294 -11.484 1 96.56 50 VAL B C 1
ATOM 1444 O O . VAL B 1 50 ? -7.777 0.291 -10.375 1 96.56 50 VAL B O 1
ATOM 1447 N N . VAL B 1 51 ? -6.281 -0.591 -11.82 1 97.56 51 VAL B N 1
ATOM 1448 C CA . VAL B 1 51 ? -5.746 -1.594 -10.906 1 97.56 51 VAL B CA 1
ATOM 1449 C C . VAL B 1 51 ? -4.223 -1.534 -10.906 1 97.56 51 VAL B C 1
ATOM 1451 O O . VAL B 1 51 ? -3.6 -1.394 -11.961 1 97.56 51 VAL B O 1
ATOM 1454 N N . PHE B 1 52 ? -3.623 -1.661 -9.758 1 97.75 52 PHE B N 1
ATOM 1455 C CA . PHE B 1 52 ? -2.178 -1.615 -9.586 1 97.75 52 PHE B CA 1
ATOM 1456 C C . PHE B 1 52 ? -1.671 -2.891 -8.922 1 97.75 52 PHE B C 1
ATOM 1458 O O . PHE B 1 52 ? -2.363 -3.482 -8.094 1 97.75 52 PHE B O 1
ATOM 1465 N N . TRP B 1 53 ? -0.419 -3.275 -9.242 1 98.69 53 TRP B N 1
ATOM 1466 C CA . TRP B 1 53 ? 0.319 -4.297 -8.5 1 98.69 53 TRP B CA 1
ATOM 1467 C C . TRP B 1 53 ? 1.639 -3.74 -7.977 1 98.69 53 TRP B C 1
ATOM 1469 O O . TRP B 1 53 ? 2.34 -3.016 -8.688 1 98.69 53 TRP B O 1
ATOM 1479 N N . TYR B 1 54 ? 1.922 -4.137 -6.793 1 98.38 54 TYR B N 1
ATOM 1480 C CA . TYR B 1 54 ? 3.133 -3.703 -6.105 1 98.38 54 TYR B CA 1
ATOM 1481 C C . TYR B 1 54 ? 3.865 -4.891 -5.492 1 98.38 54 TYR B C 1
ATOM 1483 O O . TYR B 1 54 ? 3.244 -5.895 -5.137 1 98.38 54 TYR B O 1
ATOM 1491 N N . GLN B 1 55 ? 5.18 -4.746 -5.332 1 98.56 55 GLN B N 1
ATOM 1492 C CA . GLN B 1 55 ? 6.031 -5.707 -4.637 1 98.56 55 GLN B CA 1
ATOM 1493 C C . GLN B 1 55 ? 6.789 -5.039 -3.49 1 98.56 55 GLN B C 1
ATOM 1495 O O . GLN B 1 55 ? 7.422 -3.998 -3.68 1 98.56 55 GLN B O 1
ATOM 1500 N N . GLN B 1 56 ? 6.68 -5.617 -2.312 1 96.81 56 GLN B N 1
ATOM 1501 C CA . GLN B 1 56 ? 7.43 -5.086 -1.181 1 96.81 56 GLN B CA 1
ATOM 1502 C C . GLN B 1 56 ? 8.906 -5.453 -1.283 1 96.81 56 GLN B C 1
ATOM 1504 O O . GLN B 1 56 ? 9.25 -6.582 -1.637 1 96.81 56 GLN B O 1
ATOM 1509 N N . ASN B 1 57 ? 9.805 -4.531 -0.992 1 95.31 57 ASN B N 1
ATOM 1510 C CA . ASN B 1 57 ? 11.234 -4.848 -0.988 1 95.31 57 ASN B CA 1
ATOM 1511 C C . ASN B 1 57 ? 11.773 -4.969 0.433 1 95.31 57 ASN B C 1
ATOM 1513 O O . ASN B 1 57 ? 11.016 -4.902 1.4 1 95.31 57 ASN B O 1
ATOM 1517 N N . LYS B 1 58 ? 13.086 -5.191 0.63 1 92.06 58 LYS B N 1
ATOM 1518 C CA . LYS B 1 58 ? 13.727 -5.457 1.915 1 92.06 58 LYS B CA 1
ATOM 1519 C C . LYS B 1 58 ? 13.672 -4.227 2.818 1 92.06 58 LYS B C 1
ATOM 1521 O O . LYS B 1 58 ? 13.836 -4.34 4.035 1 92.06 58 LYS B O 1
ATOM 1526 N N . ASN B 1 59 ? 13.484 -3.039 2.203 1 93.31 59 ASN B N 1
ATOM 1527 C CA . ASN B 1 59 ? 13.414 -1.801 2.973 1 93.31 59 ASN B CA 1
ATOM 1528 C C . ASN B 1 59 ? 11.977 -1.449 3.34 1 93.31 59 ASN B C 1
ATOM 1530 O O . ASN B 1 59 ? 11.68 -0.298 3.66 1 93.31 59 ASN B O 1
ATOM 1534 N N . ASN B 1 60 ? 11.055 -2.391 3.178 1 92.69 60 ASN B N 1
ATOM 1535 C CA . ASN B 1 60 ? 9.633 -2.248 3.498 1 92.69 60 ASN B CA 1
ATOM 1536 C C . ASN B 1 60 ? 8.938 -1.284 2.543 1 92.69 60 ASN B C 1
ATOM 1538 O O . ASN B 1 60 ? 7.902 -0.709 2.881 1 92.69 60 ASN B O 1
ATOM 1542 N N . GLU B 1 61 ? 9.547 -1.016 1.398 1 97.25 61 GLU B N 1
ATOM 1543 C CA . GLU B 1 61 ? 8.914 -0.178 0.385 1 97.25 61 GLU B CA 1
ATOM 1544 C C . GLU B 1 61 ? 8.062 -1.014 -0.567 1 97.25 61 GLU B C 1
ATOM 1546 O O . GLU B 1 61 ? 8.312 -2.207 -0.748 1 97.25 61 GLU B O 1
ATOM 1551 N N . PHE B 1 62 ? 7.098 -0.388 -1.118 1 97.75 62 PHE B N 1
ATOM 1552 C CA . PHE B 1 62 ? 6.32 -1.049 -2.158 1 97.75 62 PHE B CA 1
ATOM 1553 C C . PHE B 1 62 ? 6.691 -0.513 -3.535 1 97.75 62 PHE B C 1
ATOM 1555 O O . PHE B 1 62 ? 6.34 0.615 -3.885 1 97.75 62 PHE B O 1
ATOM 1562 N N . LYS B 1 63 ? 7.301 -1.384 -4.324 1 98.44 63 LYS B N 1
ATOM 1563 C CA . LYS B 1 63 ? 7.723 -1.048 -5.684 1 98.44 63 LYS B CA 1
ATOM 1564 C C . LYS B 1 63 ? 6.602 -1.293 -6.688 1 98.44 63 LYS B C 1
ATOM 1566 O O . LYS B 1 63 ? 5.887 -2.295 -6.594 1 98.44 63 LYS B O 1
ATOM 1571 N N . PHE B 1 64 ? 6.52 -0.346 -7.594 1 98.31 64 PHE B N 1
ATOM 1572 C CA . PHE B 1 64 ? 5.523 -0.44 -8.656 1 98.31 64 PHE B CA 1
ATOM 1573 C C . PHE B 1 64 ? 5.906 -1.525 -9.656 1 98.31 64 PHE B C 1
ATOM 1575 O O . PHE B 1 64 ? 7.062 -1.621 -10.07 1 98.31 64 PHE B O 1
ATOM 1582 N N . LEU B 1 65 ? 4.898 -2.355 -10.07 1 98.75 65 LEU B N 1
ATOM 1583 C CA . LEU B 1 65 ? 5.141 -3.381 -11.078 1 98.75 65 LEU B CA 1
ATOM 1584 C C . LEU B 1 65 ? 4.383 -3.072 -12.359 1 98.75 65 LEU B C 1
ATOM 1586 O O . LEU B 1 65 ? 4.98 -2.984 -13.438 1 98.75 65 LEU B O 1
ATOM 1590 N N . ILE B 1 66 ? 3.092 -2.824 -12.242 1 98.69 66 ILE B N 1
ATOM 1591 C CA . ILE B 1 66 ? 2.227 -2.682 -13.414 1 98.69 66 ILE B CA 1
ATOM 1592 C C . ILE B 1 66 ? 0.889 -2.076 -12.992 1 98.69 66 ILE B C 1
ATOM 1594 O O . ILE B 1 66 ? 0.45 -2.256 -11.852 1 98.69 66 ILE B O 1
ATOM 1598 N N . ASN B 1 67 ? 0.264 -1.376 -13.852 1 97.56 67 ASN B N 1
ATOM 1599 C CA . ASN B 1 67 ? -1.13 -1.002 -13.641 1 97.56 67 ASN B CA 1
ATOM 1600 C C . ASN B 1 67 ? -1.951 -1.141 -14.914 1 97.56 67 ASN B C 1
ATOM 1602 O O . ASN B 1 67 ? -1.396 -1.164 -16.016 1 97.56 67 ASN B O 1
ATOM 1606 N N . PHE B 1 68 ? -3.24 -1.31 -14.711 1 97.94 68 PHE B N 1
ATOM 1607 C CA . PHE B 1 68 ? -4.238 -1.458 -15.758 1 97.94 68 PHE B CA 1
ATOM 1608 C C . PHE B 1 68 ? -5.254 -0.322 -15.711 1 97.94 68 PHE B C 1
ATOM 1610 O O . PHE B 1 68 ? -5.559 0.197 -14.633 1 97.94 68 PHE B O 1
ATOM 1617 N N . GLN B 1 69 ? -5.723 0.056 -16.828 1 96.19 69 GLN B N 1
ATOM 1618 C CA . GLN B 1 69 ? -6.891 0.914 -16.984 1 96.19 69 GLN B CA 1
ATOM 1619 C C . GLN B 1 69 ? -7.902 0.298 -17.938 1 96.19 69 GLN B C 1
ATOM 1621 O O . GLN B 1 69 ? -7.578 0.025 -19.094 1 96.19 69 GLN B O 1
ATOM 1626 N N . ASN B 1 70 ? -9.109 0.091 -17.453 1 95.06 70 ASN B N 1
ATOM 1627 C CA . ASN B 1 70 ? -10.109 -0.593 -18.266 1 95.06 70 ASN B CA 1
ATOM 1628 C C . ASN B 1 70 ? -9.547 -1.868 -18.891 1 95.06 70 ASN B C 1
ATOM 1630 O O . ASN B 1 70 ? -9.648 -2.068 -20.109 1 95.06 70 ASN B O 1
ATOM 1634 N N . GLN B 1 71 ? -8.781 -2.666 -18.078 1 94.81 71 GLN B N 1
ATOM 1635 C CA . GLN B 1 71 ? -8.305 -4.008 -18.391 1 94.81 71 GLN B CA 1
ATOM 1636 C C . GLN B 1 71 ? -7.09 -3.957 -19.328 1 94.81 71 GLN B C 1
ATOM 1638 O O . GLN B 1 71 ? -6.559 -4.996 -19.719 1 94.81 71 GLN B O 1
ATOM 1643 N N . GLU B 1 72 ? -6.648 -2.74 -19.688 1 97.12 72 GLU B N 1
ATOM 1644 C CA . GLU B 1 72 ? -5.473 -2.576 -20.547 1 97.12 72 GLU B CA 1
ATOM 1645 C C . GLU B 1 72 ? -4.273 -2.086 -19.734 1 97.12 72 GLU B C 1
ATOM 1647 O O . GLU B 1 72 ? -4.418 -1.251 -18.844 1 97.12 72 GLU B O 1
ATOM 1652 N N . VAL B 1 73 ? -3.158 -2.537 -20.188 1 97.94 73 VAL B N 1
ATOM 1653 C CA . VAL B 1 73 ? -1.945 -2.121 -19.484 1 97.94 73 VAL B CA 1
ATOM 1654 C C . VAL B 1 73 ? -1.711 -0.628 -19.703 1 97.94 73 VAL B C 1
ATOM 1656 O O . VAL B 1 73 ? -1.735 -0.148 -20.844 1 97.94 73 VAL B O 1
ATOM 1659 N N . LEU B 1 74 ? -1.53 0.083 -18.688 1 96.44 74 LEU B N 1
ATOM 1660 C CA . LEU B 1 74 ? -1.205 1.503 -18.766 1 96.44 74 LEU B CA 1
ATOM 1661 C C . LEU B 1 74 ? 0.297 1.725 -18.625 1 96.44 74 LEU B C 1
ATOM 1663 O O . LEU B 1 74 ? 0.902 2.43 -19.438 1 96.44 74 LEU B O 1
ATOM 1667 N N . GLN B 1 75 ? 0.928 1.28 -17.641 1 97.19 75 GLN B N 1
ATOM 1668 C CA . GLN B 1 75 ? 2.359 1.343 -17.359 1 97.19 75 GLN B CA 1
ATOM 1669 C C . GLN B 1 75 ? 2.855 0.046 -16.734 1 97.19 75 GLN B C 1
ATOM 1671 O O . GLN B 1 75 ? 2.113 -0.621 -16 1 97.19 75 GLN B O 1
ATOM 1676 N N . GLN B 1 76 ? 4.082 -0.312 -17.016 1 98 76 GLN B N 1
ATOM 1677 C CA . GLN B 1 76 ? 4.695 -1.48 -16.391 1 98 76 GLN B CA 1
ATOM 1678 C C . GLN B 1 76 ? 6.215 -1.392 -16.422 1 98 76 GLN B C 1
ATOM 1680 O O . GLN B 1 76 ? 6.785 -0.712 -17.281 1 98 76 GLN B O 1
ATOM 1685 N N . ILE B 1 77 ? 6.816 -2.082 -15.531 1 97.38 77 ILE B N 1
ATOM 1686 C CA . ILE B 1 77 ? 8.266 -2.262 -15.586 1 97.38 77 ILE B CA 1
ATOM 1687 C C . ILE B 1 77 ? 8.609 -3.309 -16.641 1 97.38 77 ILE B C 1
ATOM 1689 O O . ILE B 1 77 ? 7.754 -3.719 -17.422 1 97.38 77 ILE B O 1
ATOM 1693 N N . ASP B 1 78 ? 9.898 -3.676 -16.75 1 97.25 78 ASP B N 1
ATOM 1694 C CA . ASP B 1 78 ? 10.273 -4.789 -17.609 1 97.25 78 ASP B CA 1
ATOM 1695 C C . ASP B 1 78 ? 9.867 -6.125 -16.984 1 97.25 78 ASP B C 1
ATOM 1697 O O . ASP B 1 78 ? 10.672 -6.781 -16.328 1 97.25 78 ASP B O 1
ATOM 1701 N N . MET B 1 79 ? 8.727 -6.559 -17.25 1 96.88 79 MET B N 1
ATOM 1702 C CA . MET B 1 79 ? 8.109 -7.75 -16.672 1 96.88 79 MET B CA 1
ATOM 1703 C C . MET B 1 79 ? 8.844 -9.016 -17.125 1 96.88 79 MET B C 1
ATOM 1705 O O . MET B 1 79 ? 8.953 -9.977 -16.375 1 96.88 79 MET B O 1
ATOM 1709 N N . THR B 1 80 ? 9.266 -8.977 -18.359 1 96.12 80 THR B N 1
ATOM 1710 C CA . THR B 1 80 ? 9.953 -10.148 -18.906 1 96.12 80 THR B CA 1
ATOM 1711 C C . THR B 1 80 ? 11.258 -10.414 -18.156 1 96.12 80 THR B C 1
ATOM 1713 O O . THR B 1 80 ? 11.555 -11.555 -17.812 1 96.12 80 THR B O 1
ATOM 1716 N N . GLU B 1 81 ? 12.016 -9.32 -17.875 1 95.94 81 GLU B N 1
ATOM 1717 C CA . GLU B 1 81 ? 13.266 -9.445 -17.141 1 95.94 81 GLU B CA 1
ATOM 1718 C C . GLU B 1 81 ? 13.039 -10.062 -15.758 1 95.94 81 GLU B C 1
ATOM 1720 O O . GLU B 1 81 ? 13.883 -10.82 -15.266 1 95.94 81 GLU B O 1
ATOM 1725 N N . LYS B 1 82 ? 11.938 -9.859 -15.25 1 96.81 82 LYS B N 1
ATOM 1726 C CA . LYS B 1 82 ? 11.617 -10.328 -13.906 1 96.81 82 LYS B CA 1
ATOM 1727 C C . LYS B 1 82 ? 10.883 -11.664 -13.961 1 96.81 82 LYS B C 1
ATOM 1729 O O . LYS B 1 82 ? 10.578 -12.25 -12.914 1 96.81 82 LYS B O 1
ATOM 1734 N N . ARG B 1 83 ? 10.477 -12.102 -15.141 1 98.56 83 ARG B N 1
ATOM 1735 C CA . ARG B 1 83 ? 9.727 -13.336 -15.344 1 98.56 83 ARG B CA 1
ATOM 1736 C C . ARG B 1 83 ? 8.281 -13.188 -14.867 1 98.56 83 ARG B C 1
ATOM 1738 O O . ARG B 1 83 ? 7.672 -14.156 -14.414 1 98.56 83 ARG B O 1
ATOM 1745 N N . PHE B 1 84 ? 7.816 -12.008 -14.844 1 98.75 84 PHE B N 1
ATOM 1746 C CA . PHE B 1 84 ? 6.453 -11.727 -14.406 1 98.75 84 PHE B CA 1
ATOM 1747 C C . PHE B 1 84 ? 5.523 -11.562 -15.602 1 98.75 84 PHE B C 1
ATOM 1749 O O . PHE B 1 84 ? 5.957 -11.148 -16.688 1 98.75 84 PHE B O 1
ATOM 1756 N N . SER B 1 85 ? 4.262 -11.891 -15.414 1 98.5 85 SER B N 1
ATOM 1757 C CA . SER B 1 85 ? 3.156 -11.555 -16.297 1 98.5 85 SER B CA 1
ATOM 1758 C C . SER B 1 85 ? 1.906 -11.18 -15.516 1 98.5 85 SER B C 1
ATOM 1760 O O . SER B 1 85 ? 1.735 -11.609 -14.375 1 98.5 85 SER B O 1
ATOM 1762 N N . ALA B 1 86 ? 1.15 -10.336 -16.094 1 98.69 86 ALA B N 1
ATOM 1763 C CA . ALA B 1 86 ? -0.082 -9.922 -15.43 1 98.69 86 ALA B CA 1
ATOM 1764 C C . ALA B 1 86 ? -1.205 -9.703 -16.438 1 98.69 86 ALA B C 1
ATOM 1766 O O . ALA B 1 86 ? -0.951 -9.352 -17.594 1 98.69 86 ALA B O 1
ATOM 1767 N N . GLU B 1 87 ? -2.42 -9.914 -16 1 98.19 87 GLU B N 1
ATOM 1768 C CA . GLU B 1 87 ? -3.602 -9.695 -16.828 1 98.19 87 GLU B CA 1
ATOM 1769 C C . GLU B 1 87 ? -4.781 -9.219 -15.992 1 98.19 87 GLU B C 1
ATOM 1771 O O . GLU B 1 87 ? -4.852 -9.5 -14.797 1 98.19 87 GLU B O 1
ATOM 1776 N N . CYS B 1 88 ? -5.617 -8.539 -16.578 1 98.12 88 CYS B N 1
ATOM 1777 C CA . CYS B 1 88 ? -6.848 -8.07 -15.961 1 98.12 88 CYS B CA 1
ATOM 1778 C C . CYS B 1 88 ? -8.023 -8.172 -16.922 1 98.12 88 CYS B C 1
ATOM 1780 O O . CYS B 1 88 ? -8.555 -7.156 -17.375 1 98.12 88 CYS B O 1
ATOM 1782 N N . PRO B 1 89 ? -8.547 -9.344 -17.062 1 96.19 89 PRO B N 1
ATOM 1783 C CA . PRO B 1 89 ? -9.648 -9.531 -18 1 96.19 89 PRO B CA 1
ATOM 1784 C C . PRO B 1 89 ? -10.984 -9.047 -17.453 1 96.19 89 PRO B C 1
ATOM 1786 O O . PRO B 1 89 ? -11.133 -8.875 -16.234 1 96.19 89 PRO B O 1
ATOM 1789 N N . SER B 1 90 ? -12.031 -8.742 -18.203 1 90.25 90 SER B N 1
ATOM 1790 C CA . SER B 1 90 ? -13.312 -8.148 -17.844 1 90.25 90 SER B CA 1
ATOM 1791 C C . SER B 1 90 ? -14.125 -9.086 -16.953 1 90.25 90 SER B C 1
ATOM 1793 O O . SER B 1 90 ? -14.805 -8.641 -16.031 1 90.25 90 SER B O 1
ATOM 1795 N N . ASN B 1 91 ? -14.102 -10.383 -17.125 1 89.62 91 ASN B N 1
ATOM 1796 C CA . ASN B 1 91 ? -15.016 -11.281 -16.422 1 89.62 91 ASN B CA 1
ATOM 1797 C C . ASN B 1 91 ? -14.266 -12.227 -15.484 1 89.62 91 ASN B C 1
ATOM 1799 O O . ASN B 1 91 ? -14.766 -13.312 -15.164 1 89.62 91 ASN B O 1
ATOM 1803 N N . SER B 1 92 ? -13.164 -11.836 -15.164 1 92.31 92 SER B N 1
ATOM 1804 C CA . SER B 1 92 ? -12.367 -12.641 -14.25 1 92.31 92 SER B CA 1
ATOM 1805 C C . SER B 1 92 ? -11.461 -11.766 -13.391 1 92.31 92 SER B C 1
ATOM 1807 O O . SER B 1 92 ? -11.203 -10.609 -13.727 1 92.31 92 SER B O 1
ATOM 1809 N N . PRO B 1 93 ? -11.047 -12.258 -12.211 1 97.44 93 PRO B N 1
ATOM 1810 C CA . PRO B 1 93 ? -10.109 -11.484 -11.391 1 97.44 93 PRO B CA 1
ATOM 1811 C C . PRO B 1 93 ? -8.836 -11.109 -12.148 1 97.44 93 PRO B C 1
ATOM 1813 O O . PRO B 1 93 ? -8.391 -11.852 -13.023 1 97.44 93 PRO B O 1
ATOM 1816 N N . CYS B 1 94 ? -8.273 -9.938 -11.867 1 98.69 94 CYS B N 1
ATOM 1817 C CA . CYS B 1 94 ? -6.914 -9.641 -12.305 1 98.69 94 CYS B CA 1
ATOM 1818 C C . CYS B 1 94 ? -5.91 -10.609 -11.688 1 98.69 94 CYS B C 1
ATOM 1820 O O . CYS B 1 94 ? -6.164 -11.18 -10.625 1 98.69 94 CYS B O 1
ATOM 1822 N N . SER B 1 95 ? -4.789 -10.773 -12.359 1 98.69 95 SER B N 1
ATOM 1823 C CA . SER B 1 95 ? -3.822 -11.719 -11.82 1 98.69 95 SER B CA 1
ATOM 1824 C C . SER B 1 95 ? -2.393 -11.25 -12.07 1 98.69 95 SER B C 1
ATOM 1826 O O . SER B 1 95 ? -2.127 -10.547 -13.047 1 98.69 95 SER B O 1
ATOM 1828 N N . LEU B 1 96 ? -1.528 -11.57 -11.211 1 98.88 96 LEU B N 1
ATOM 1829 C CA . LEU B 1 96 ? -0.077 -11.477 -11.32 1 98.88 96 LEU B CA 1
ATOM 1830 C C . LEU B 1 96 ? 0.57 -12.852 -11.211 1 98.88 96 LEU B C 1
ATOM 1832 O O . LEU B 1 96 ? 0.271 -13.609 -10.289 1 98.88 96 LEU B O 1
ATOM 1836 N N . GLU B 1 97 ? 1.425 -13.164 -12.172 1 98.81 97 GLU B N 1
ATOM 1837 C CA . GLU B 1 97 ? 2.051 -14.484 -12.211 1 98.81 97 GLU B CA 1
ATOM 1838 C C . GLU B 1 97 ? 3.566 -14.367 -12.336 1 98.81 97 GLU B C 1
ATOM 1840 O O . GLU B 1 97 ? 4.074 -13.562 -13.109 1 98.81 97 GLU B O 1
ATOM 1845 N N . ILE B 1 98 ? 4.273 -15.062 -11.539 1 98.81 98 ILE B N 1
ATOM 1846 C CA . ILE B 1 98 ? 5.703 -15.312 -11.703 1 98.81 98 ILE B CA 1
ATOM 1847 C C . ILE B 1 98 ? 5.914 -16.656 -12.383 1 98.81 98 ILE B C 1
ATOM 1849 O O . ILE B 1 98 ? 5.57 -17.703 -11.82 1 98.81 98 ILE B O 1
ATOM 1853 N N . GLN B 1 99 ? 6.469 -16.656 -13.547 1 98.44 99 GLN B N 1
ATOM 1854 C CA . GLN B 1 99 ? 6.535 -17.844 -14.391 1 98.44 99 GLN B CA 1
ATOM 1855 C C . GLN B 1 99 ? 7.516 -18.875 -13.828 1 98.44 99 GLN B C 1
ATOM 1857 O O . GLN B 1 99 ? 7.301 -20.078 -13.945 1 98.44 99 GLN B O 1
ATOM 1862 N N . SER B 1 100 ? 8.609 -18.406 -13.258 1 98.19 100 SER B N 1
ATOM 1863 C CA . SER B 1 100 ? 9.648 -19.203 -12.625 1 98.19 100 SER B CA 1
ATOM 1864 C C . SER B 1 100 ? 10.211 -18.5 -11.398 1 98.19 100 SER B C 1
ATOM 1866 O O . SER B 1 100 ? 11.07 -17.625 -11.516 1 98.19 100 SER B O 1
ATOM 1868 N N . SER B 1 101 ? 9.82 -18.969 -10.242 1 98.31 101 SER B N 1
ATOM 1869 C CA . SER B 1 101 ? 10.109 -18.281 -9 1 98.31 101 SER B CA 1
ATOM 1870 C C . SER B 1 101 ? 11.586 -18.391 -8.633 1 98.31 101 SER B C 1
ATOM 1872 O O . SER B 1 101 ? 12.195 -19.438 -8.797 1 98.31 101 SER B O 1
ATOM 1874 N N . GLU B 1 102 ? 12.141 -17.344 -8.125 1 98.12 102 GLU B N 1
ATOM 1875 C CA . GLU B 1 102 ? 13.484 -17.266 -7.551 1 98.12 102 GLU B CA 1
ATOM 1876 C C . GLU B 1 102 ? 13.438 -16.812 -6.098 1 98.12 102 GLU B C 1
ATOM 1878 O O . GLU B 1 102 ? 12.445 -16.234 -5.652 1 98.12 102 GLU B O 1
ATOM 1883 N N . ALA B 1 103 ? 14.5 -17.094 -5.375 1 96.81 103 ALA B N 1
ATOM 1884 C CA . ALA B 1 103 ? 14.555 -16.766 -3.955 1 96.81 103 ALA B CA 1
ATOM 1885 C C . ALA B 1 103 ? 14.234 -15.289 -3.727 1 96.81 103 ALA B C 1
ATOM 1887 O O . ALA B 1 103 ? 13.539 -14.938 -2.766 1 96.81 103 ALA B O 1
ATOM 1888 N N . GLY B 1 104 ? 14.703 -14.422 -4.637 1 96.38 104 GLY B N 1
ATOM 1889 C CA . GLY B 1 104 ? 14.523 -12.984 -4.504 1 96.38 104 GLY B CA 1
ATOM 1890 C C . GLY B 1 104 ? 13.094 -12.531 -4.711 1 96.38 104 GLY B C 1
ATOM 1891 O O . GLY B 1 104 ? 12.758 -11.375 -4.453 1 96.38 104 GLY B O 1
ATOM 1892 N N . ASP B 1 105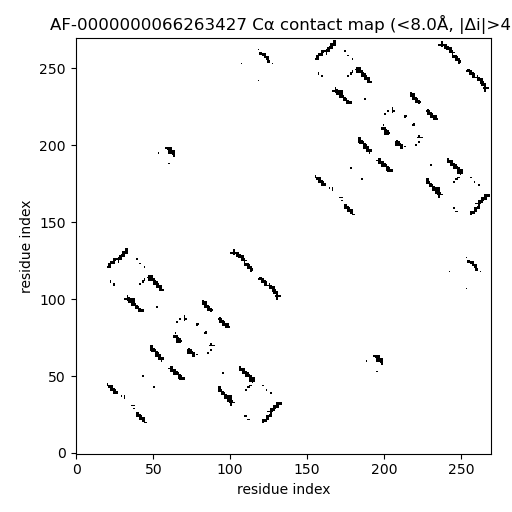 ? 12.258 -13.461 -5.164 1 98.12 105 ASP B N 1
ATOM 1893 C CA . ASP B 1 105 ? 10.844 -13.148 -5.391 1 98.12 105 ASP B CA 1
ATOM 1894 C C . ASP B 1 105 ? 10.055 -13.234 -4.09 1 98.12 105 ASP B C 1
ATOM 1896 O O . ASP B 1 105 ? 8.898 -12.797 -4.031 1 98.12 105 ASP B O 1
ATOM 1900 N N . SER B 1 106 ? 10.641 -13.859 -2.99 1 97.38 106 SER B N 1
ATOM 1901 C CA . SER B 1 106 ? 9.969 -13.875 -1.692 1 97.38 106 SER B CA 1
ATOM 1902 C C . SER B 1 106 ? 9.688 -12.461 -1.2 1 97.38 106 SER B C 1
ATOM 1904 O O . SER B 1 106 ? 10.617 -11.688 -0.939 1 97.38 106 SER B O 1
ATOM 1906 N N . ALA B 1 107 ? 8.391 -12.164 -1.082 1 97.19 107 ALA B N 1
ATOM 1907 C CA . ALA B 1 107 ? 7.965 -10.812 -0.734 1 97.19 107 ALA B CA 1
ATOM 1908 C C . ALA B 1 107 ? 6.457 -10.758 -0.481 1 97.19 107 ALA B C 1
ATOM 1910 O O . ALA B 1 107 ? 5.75 -11.742 -0.705 1 97.19 107 ALA B O 1
ATOM 1911 N N . LEU B 1 108 ? 6.004 -9.633 0.027 1 96.69 108 LEU B N 1
ATOM 1912 C CA . LEU B 1 108 ? 4.582 -9.297 0.008 1 96.69 108 LEU B CA 1
ATOM 1913 C C . LEU B 1 108 ? 4.207 -8.602 -1.296 1 96.69 108 LEU B C 1
ATOM 1915 O O . LEU B 1 108 ? 4.879 -7.656 -1.718 1 96.69 108 LEU B O 1
ATOM 1919 N N . TYR B 1 109 ? 3.191 -9.086 -1.958 1 97.81 109 TYR B N 1
ATOM 1920 C CA . TYR B 1 109 ? 2.629 -8.477 -3.158 1 97.81 109 TYR B CA 1
ATOM 1921 C C . TYR B 1 109 ? 1.254 -7.879 -2.875 1 97.81 109 TYR B C 1
ATOM 1923 O O . TYR B 1 109 ? 0.426 -8.508 -2.209 1 97.81 109 TYR B O 1
ATOM 1931 N N . LEU B 1 110 ? 1.073 -6.617 -3.348 1 97.06 110 LEU B N 1
ATOM 1932 C CA . LEU B 1 110 ? -0.149 -5.875 -3.061 1 97.06 110 LEU B CA 1
ATOM 1933 C C . LEU B 1 110 ? -0.825 -5.422 -4.352 1 97.06 110 LEU B C 1
ATOM 1935 O O . LEU B 1 110 ? -0.157 -4.949 -5.273 1 97.06 110 LEU B O 1
ATOM 1939 N N . CYS B 1 111 ? -2.121 -5.566 -4.445 1 97.44 111 CYS B N 1
ATOM 1940 C CA . CYS B 1 111 ? -2.879 -4.91 -5.504 1 97.44 111 CYS B CA 1
ATOM 1941 C C . CYS B 1 111 ? -3.721 -3.77 -4.941 1 97.44 111 CYS B C 1
ATOM 1943 O O . CYS B 1 111 ? -3.971 -3.711 -3.736 1 97.44 111 CYS B O 1
ATOM 1945 N N . ALA B 1 112 ? -4.074 -2.805 -5.684 1 96.5 112 ALA B N 1
ATOM 1946 C CA . ALA B 1 112 ? -4.941 -1.679 -5.355 1 96.5 112 ALA B CA 1
ATOM 1947 C C . ALA B 1 112 ? -5.805 -1.282 -6.551 1 96.5 112 ALA B C 1
ATOM 1949 O O . ALA B 1 112 ? -5.465 -1.586 -7.695 1 96.5 112 ALA B O 1
ATOM 1950 N N . SER B 1 113 ? -6.926 -0.7 -6.293 1 96.38 113 SER B N 1
ATOM 1951 C CA . SER B 1 113 ? -7.758 -0.172 -7.371 1 96.38 113 SER B CA 1
ATOM 1952 C C . SER B 1 113 ? -8.195 1.259 -7.078 1 96.38 113 SER B C 1
ATOM 1954 O O . SER B 1 113 ? -8.227 1.682 -5.922 1 96.38 113 SER B O 1
ATOM 1956 N N . SER B 1 114 ? -8.508 1.997 -8.117 1 94.25 114 SER B N 1
ATOM 1957 C CA . SER B 1 114 ? -8.922 3.387 -7.957 1 94.25 114 SER B CA 1
ATOM 1958 C C . SER B 1 114 ? -9.867 3.816 -9.078 1 94.25 114 SER B C 1
ATOM 1960 O O . SER B 1 114 ? -9.938 3.164 -10.117 1 94.25 114 SER B O 1
ATOM 1962 N N . LEU B 1 115 ? -10.586 4.898 -8.719 1 91.81 115 LEU B N 1
ATOM 1963 C CA . LEU B 1 115 ? -11.328 5.586 -9.766 1 91.81 115 LEU B CA 1
ATOM 1964 C C . LEU B 1 115 ? -10.383 6.32 -10.711 1 91.81 115 LEU B C 1
ATOM 1966 O O . LEU B 1 115 ? -9.219 6.539 -10.383 1 91.81 115 LEU B O 1
ATOM 1970 N N . PHE B 1 116 ? -10.883 6.664 -11.797 1 87.25 116 PHE B N 1
ATOM 1971 C CA . PHE B 1 116 ? -10.07 7.359 -12.789 1 87.25 116 PHE B CA 1
ATOM 1972 C C . PHE B 1 116 ? -9.617 8.719 -12.258 1 87.25 116 PHE B C 1
ATOM 1974 O O . PHE B 1 116 ? -10.422 9.477 -11.711 1 87.25 116 PHE B O 1
ATOM 1981 N N . GLY B 1 117 ? -8.422 8.938 -12.461 1 78.62 117 GLY B N 1
ATOM 1982 C CA . GLY B 1 117 ? -7.914 10.281 -12.234 1 78.62 117 GLY B CA 1
ATOM 1983 C C . GLY B 1 117 ? -7.953 10.688 -10.766 1 78.62 117 GLY B C 1
ATOM 1984 O O . GLY B 1 117 ? -7.848 11.867 -10.445 1 78.62 117 GLY B O 1
ATOM 1985 N N . THR B 1 118 ? -8.352 9.82 -9.922 1 74.81 118 THR B N 1
ATOM 1986 C CA . THR B 1 118 ? -8.375 10.172 -8.508 1 74.81 118 THR B CA 1
ATOM 1987 C C . THR B 1 118 ? -7.305 9.398 -7.742 1 74.81 118 THR B C 1
ATOM 1989 O O . THR B 1 118 ? -6.676 8.484 -8.289 1 74.81 118 THR B O 1
ATOM 1992 N N . SER B 1 119 ? -7.027 9.906 -6.664 1 72.81 119 SER B N 1
ATOM 1993 C CA . SER B 1 119 ? -6.113 9.211 -5.762 1 72.81 119 SER B CA 1
ATOM 1994 C C . SER B 1 119 ? -6.871 8.453 -4.68 1 72.81 119 SER B C 1
ATOM 1996 O O . SER B 1 119 ? -6.363 8.258 -3.574 1 72.81 119 SER B O 1
ATOM 1998 N N . ASP B 1 120 ? -8.047 8.086 -5.074 1 82.31 120 ASP B N 1
ATOM 1999 C CA . ASP B 1 120 ? -8.852 7.297 -4.148 1 82.31 120 ASP B CA 1
ATOM 2000 C C . ASP B 1 120 ? -8.57 5.805 -4.316 1 82.31 120 ASP B C 1
ATOM 2002 O O . ASP B 1 120 ? -9.336 5.098 -4.973 1 82.31 120 ASP B O 1
ATOM 2006 N N . TYR B 1 121 ? -7.586 5.363 -3.641 1 90.06 121 TYR B N 1
ATOM 2007 C CA . TYR B 1 121 ? -7.141 3.98 -3.77 1 90.06 121 TYR B CA 1
ATOM 2008 C C . TYR B 1 121 ? -7.836 3.088 -2.746 1 90.06 121 TYR B C 1
ATOM 2010 O O . TYR B 1 121 ? -8.07 3.504 -1.609 1 90.06 121 TYR B O 1
ATOM 2018 N N . THR B 1 122 ? -8.141 1.962 -3.121 1 92.5 122 THR B N 1
ATOM 2019 C CA . THR B 1 122 ? -8.5 0.854 -2.242 1 92.5 122 THR B CA 1
ATOM 2020 C C . THR B 1 122 ? -7.504 -0.296 -2.389 1 92.5 122 THR B C 1
ATOM 2022 O O . THR B 1 122 ? -7.254 -0.77 -3.5 1 92.5 122 THR B O 1
ATOM 2025 N N . PHE B 1 123 ? -7.008 -0.704 -1.25 1 93.12 123 PHE B N 1
ATOM 2026 C CA . PHE B 1 123 ? -5.934 -1.689 -1.291 1 93.12 123 PHE B CA 1
ATOM 2027 C C . PHE B 1 123 ? -6.445 -3.064 -0.874 1 93.12 123 PHE B C 1
ATOM 2029 O O . PHE B 1 123 ? -7.34 -3.17 -0.035 1 93.12 123 PHE B O 1
ATOM 2036 N N . GLY B 1 124 ? -5.918 -4.07 -1.442 1 93.19 124 GLY B N 1
ATOM 2037 C CA . GLY B 1 124 ? -6.113 -5.426 -0.955 1 93.19 124 GLY B CA 1
ATOM 2038 C C . GLY B 1 124 ? -5.289 -5.742 0.278 1 93.19 124 GLY B C 1
ATOM 2039 O O . GLY B 1 124 ? -4.477 -4.926 0.714 1 93.19 124 GLY B O 1
ATOM 2040 N N . SER B 1 125 ? -5.48 -7.008 0.781 1 88.75 125 SER B N 1
ATOM 2041 C CA . SER B 1 125 ? -4.801 -7.41 2.008 1 88.75 125 SER B CA 1
ATOM 2042 C C . SER B 1 125 ? -3.408 -7.961 1.713 1 88.75 125 SER B C 1
ATOM 2044 O O . SER B 1 125 ? -2.639 -8.242 2.633 1 88.75 125 SER B O 1
ATOM 2046 N N . GLY B 1 126 ? -3.096 -8.195 0.448 1 93.69 126 GLY B N 1
ATOM 2047 C CA . GLY B 1 126 ? -1.77 -8.641 0.048 1 93.69 126 GLY B CA 1
ATOM 2048 C C . GLY B 1 126 ? -1.626 -10.148 0.016 1 93.69 126 GLY B C 1
ATOM 2049 O O . GLY B 1 126 ? -2.42 -10.867 0.629 1 93.69 126 GLY B O 1
ATOM 2050 N N . THR B 1 127 ? -0.646 -10.664 -0.759 1 96.38 127 THR B N 1
ATOM 2051 C CA . THR B 1 127 ? -0.199 -12.047 -0.809 1 96.38 127 THR B CA 1
ATOM 2052 C C . THR B 1 127 ? 1.271 -12.156 -0.412 1 96.38 127 THR B C 1
ATOM 2054 O O . THR B 1 127 ? 2.135 -11.539 -1.038 1 96.38 127 THR B O 1
ATOM 2057 N N . ARG B 1 128 ? 1.547 -12.93 0.612 1 96.12 128 ARG B N 1
ATOM 2058 C CA . ARG B 1 128 ? 2.928 -13.203 0.996 1 96.12 128 ARG B CA 1
ATOM 2059 C C . ARG B 1 128 ? 3.461 -14.438 0.281 1 96.12 128 ARG B C 1
ATOM 2061 O O . ARG B 1 128 ? 2.945 -15.539 0.473 1 96.12 128 ARG B O 1
ATOM 2068 N N . LEU B 1 129 ? 4.465 -14.227 -0.519 1 97.88 129 LEU B N 1
ATOM 2069 C CA . LEU B 1 129 ? 5.105 -15.32 -1.239 1 97.88 129 LEU B CA 1
ATOM 2070 C C . LEU B 1 129 ? 6.43 -15.703 -0.583 1 97.88 129 LEU B C 1
ATOM 2072 O O . LE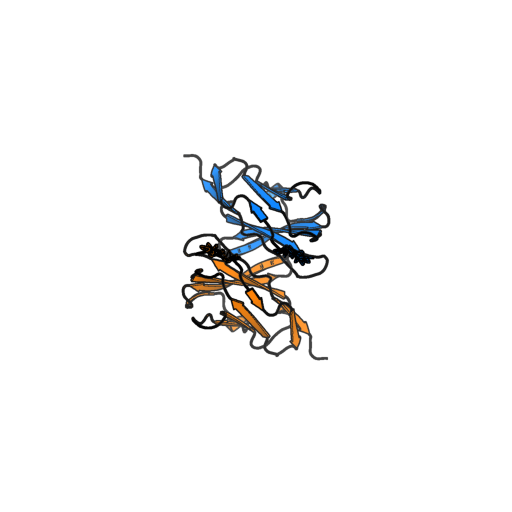U B 1 129 ? 7.27 -14.836 -0.32 1 97.88 129 LEU B O 1
ATOM 2076 N N . LEU B 1 130 ? 6.57 -16.953 -0.246 1 97.06 130 LEU B N 1
ATOM 2077 C CA . LEU B 1 130 ? 7.836 -17.531 0.196 1 97.06 130 LEU B CA 1
ATOM 2078 C C . LEU B 1 130 ? 8.359 -18.547 -0.821 1 97.06 130 LEU B C 1
ATOM 2080 O O . LEU B 1 130 ? 7.672 -19.516 -1.147 1 97.06 130 LEU B O 1
ATOM 2084 N N . VAL B 1 131 ? 9.523 -18.25 -1.344 1 98.19 131 VAL B N 1
ATOM 2085 C CA . VAL B 1 131 ? 10.148 -19.172 -2.287 1 98.19 131 VAL B CA 1
ATOM 2086 C C . VAL B 1 131 ? 11.219 -19.984 -1.579 1 98.19 131 VAL B C 1
ATOM 2088 O O . VAL B 1 131 ? 12.172 -19.422 -1.025 1 98.19 131 VAL B O 1
ATOM 2091 N N . ILE B 1 132 ? 11.031 -21.281 -1.565 1 96.88 132 ILE B N 1
ATOM 2092 C CA . ILE B 1 132 ? 11.969 -22.156 -0.875 1 96.88 132 ILE B CA 1
ATOM 2093 C C . ILE B 1 132 ? 12.859 -22.859 -1.895 1 96.88 132 ILE B C 1
ATOM 2095 O O . ILE B 1 132 ? 12.422 -23.172 -3.008 1 96.88 132 ILE B O 1
ATOM 2099 N N . GLY B 1 133 ? 14.164 -22.828 -1.652 1 86.12 133 GLY B N 1
ATOM 2100 C CA . GLY B 1 133 ? 15.133 -23.5 -2.502 1 86.12 133 GLY B CA 1
ATOM 2101 C C . GLY B 1 133 ? 14.898 -25 -2.605 1 86.12 133 GLY B C 1
ATOM 2102 O O . GLY B 1 133 ? 14.211 -25.578 -1.763 1 86.12 133 GLY B O 1
ATOM 2103 N N . LYS B 1 134 ? 15.008 -25.641 -3.676 1 68.12 134 LYS B N 1
ATOM 2104 C CA . LYS B 1 134 ? 15.078 -27.094 -3.812 1 68.12 134 LYS B CA 1
ATOM 2105 C C . LYS B 1 134 ? 16.094 -27.688 -2.828 1 68.12 134 LYS B C 1
ATOM 2107 O O . LYS B 1 134 ? 17.172 -27.141 -2.641 1 68.12 134 LYS B O 1
ATOM 2112 N N . ALA B 1 135 ? 15.539 -28.422 -1.651 1 44.47 135 ALA B N 1
ATOM 2113 C CA . ALA B 1 135 ? 16.438 -29.344 -0.961 1 44.47 135 ALA B CA 1
ATOM 2114 C C . ALA B 1 135 ? 17.188 -30.219 -1.955 1 44.47 135 ALA B C 1
ATOM 2116 O O . ALA B 1 135 ? 16.703 -30.5 -3.045 1 44.47 135 ALA B O 1
#

Foldseek 3Di:
DPPPPPPPPCCVCVCVPVLVQAKAKDDQEAEAEFFAKDKIWIDHGPPFQKKFKWWQAPVRDTHGAWMGGNFHTDDGDPQVVQQKDWTPDDPDTTMIMRNGDDQRRFTWMKMWTHHPPDPDIHIYPTYGYGYDYDD/DPPPPPPVPCVVCVCVCVLVQAKAKDDQEAEAEFFAKDKIWIDHGPPFQKKFKWWQAPVRDTHGAWMGGNFHTDDGDPQVVQQKDWTPDDPGTTMIMRNGDDQRRFTWMKMWTHHPPDPDIHIYPTYGYGYDYDD

Secondary structure (DSSP, 8-state):
-----------------------EEE-SEEEEETT--EEEEEEPPTT--EEEEEEE-TTS-EEEEEEEETTEEEEE--HHHHTEEEE--TTS-EEEEESS--GGG-EEEEEEEE-TTS--EEE---EEEEEEP--/-----------------------EEE-SEEEEETT--EEEEEEPPTT--EEEEEEE-TTS-EEEEEEEETTEEEEE--HHHHTEEEE--TTS-EEEEESS--GGG-EEEEEEEE-TT---EEE---EEEEEEP--

Solvent-accessible surface area (backbone atoms only — not comparable to full-atom values): 14621 Å² total; per-residue (Å²): 136,82,74,72,74,73,71,70,71,69,71,69,69,68,62,69,70,72,71,66,85,48,30,47,40,39,52,56,67,46,81,37,45,53,56,34,64,44,74,37,37,35,38,60,28,87,87,36,44,27,39,38,37,31,38,38,49,97,76,67,20,33,39,57,44,36,32,30,46,76,56,35,79,72,52,63,58,72,37,68,84,68,36,38,51,73,52,34,56,93,91,49,64,25,37,45,32,33,63,51,33,42,64,86,63,43,29,45,33,37,44,32,19,18,44,79,97,50,82,55,43,37,53,26,47,27,28,38,36,44,40,40,73,77,127,135,82,75,72,72,71,71,69,70,68,71,68,68,67,63,66,69,72,71,66,84,47,29,49,39,38,53,53,66,46,79,38,44,54,57,35,65,45,74,38,37,35,38,60,28,88,87,36,46,29,40,38,37,31,40,39,49,98,75,65,22,33,40,55,44,37,31,28,46,77,56,35,80,71,51,64,58,71,37,69,84,70,36,40,50,72,52,34,55,93,89,47,62,24,37,46,32,33,63,51,34,43,64,86,62,41,29,46,34,34,43,34,18,17,44,80,96,51,83,55,41,36,52,26,47,27,26,40,36,44,42,41,72,79,128

InterPro domains:
  IPR003599 Immunoglobulin domain subtype [SM00409] (27-132)
  IPR007110 Immunoglobulin-like domain [PS50835] (21-111)
  IPR013106 Immunoglobulin V-set domain [PF07686] (25-131)
  IPR013783 Immunoglobulin-like fold [G3DSA:2.60.40.10] (20-132)
  IPR036179 Immunoglobulin-like domain superfamily [SSF48726] (23-133)
  IPR050413 T cell receptor beta variable [PTHR23268] (3-118)

Radius of gyration: 23.04 Å; Cα contacts (8 Å, |Δi|>4): 620; chains: 2; bounding box: 81×63×49 Å

pLDDT: mean 85.71, std 22.31, range [25.25, 98.88]

Organism: Mus musculus (NCBI:txid10090)